Protein AF-A0A4Q7YY03-F1 (afdb_monomer)

Secondary structure (DSSP, 8-state):
-----------PPPHHHHHHHHHS-TT---HHHHHHHHHHHH-HHHHHHHHHHHHHHHHHHHHHHHHHHHHHHH----PPPP-S--TTHHHHHHHHHHHHHHHHHHHHHHHHHHHHTTS-------------------HHHHHHHHHHHHHH--PPPPPPPPPGGGGTTSSS-------

Solvent-accessible surface area (backbone atoms only — not comparable to full-atom values): 11943 Å² total; per-residue (Å²): 137,88,77,79,82,78,79,63,90,74,82,69,79,50,73,67,58,52,49,52,62,70,69,54,54,95,83,65,83,47,78,66,57,52,52,53,52,50,47,41,73,75,32,65,70,53,35,51,53,49,47,62,61,49,51,59,54,52,50,49,51,52,52,52,51,52,50,49,52,53,52,52,65,73,54,67,75,72,68,73,78,72,75,94,73,68,93,53,62,74,57,54,55,56,52,50,53,56,51,52,52,52,53,51,52,50,63,65,44,52,69,55,56,60,62,63,66,76,74,73,85,79,89,77,87,87,86,90,85,86,85,85,77,96,71,78,98,48,72,67,64,58,52,52,54,51,54,57,54,58,74,73,67,68,76,78,83,78,78,81,79,80,72,87,68,84,74,75,81,84,84,85,86,82,84,78,87,76,133

pLDDT: mean 70.57, std 18.39, range [36.28, 97.25]

Organism: NCBI:txid388466

Structure (mmCIF, N/CA/C/O backbone):
data_AF-A0A4Q7YY03-F1
#
_entry.id   AF-A0A4Q7YY03-F1
#
loop_
_atom_site.group_PDB
_atom_site.id
_atom_site.type_symbol
_atom_site.label_atom_id
_atom_site.label_alt_id
_atom_site.label_comp_id
_atom_site.label_asym_id
_atom_site.label_entity_id
_atom_site.label_seq_id
_atom_site.pdbx_PDB_ins_code
_atom_site.Cartn_x
_atom_site.Cartn_y
_atom_site.Cartn_z
_atom_site.occupancy
_atom_site.B_iso_or_equiv
_atom_site.auth_seq_id
_atom_site.auth_comp_id
_atom_site.auth_asym_id
_atom_site.auth_atom_id
_atom_site.pdbx_PDB_model_num
ATOM 1 N N . MET A 1 1 ? -28.802 -30.560 23.564 1.00 39.59 1 MET A N 1
ATOM 2 C CA . MET A 1 1 ? -27.416 -30.060 23.668 1.00 39.59 1 MET A CA 1
ATOM 3 C C . MET A 1 1 ? -27.459 -28.582 23.360 1.00 39.59 1 MET A C 1
ATOM 5 O O . MET A 1 1 ? -27.593 -28.198 22.208 1.00 39.59 1 MET A O 1
ATOM 9 N N . SER A 1 2 ? -27.517 -27.791 24.424 1.00 45.50 2 SER A N 1
ATOM 10 C CA . SER A 1 2 ? -27.643 -26.341 24.381 1.00 45.50 2 SER A CA 1
ATOM 11 C C . SER A 1 2 ? -26.270 -25.721 24.171 1.00 45.50 2 SER A C 1
ATOM 13 O O . SER A 1 2 ? -25.383 -25.942 24.988 1.00 45.50 2 SER A O 1
ATOM 15 N N . LEU A 1 3 ? -26.121 -24.907 23.133 1.00 45.81 3 LEU A N 1
ATOM 16 C CA . LEU A 1 3 ? -25.176 -23.798 23.141 1.00 45.81 3 LEU A CA 1
ATOM 17 C C . LEU A 1 3 ? -25.960 -22.574 22.686 1.00 45.81 3 LEU A C 1
ATOM 19 O O . LEU A 1 3 ? -26.189 -22.353 21.501 1.00 45.81 3 LEU A O 1
ATOM 23 N N . HIS A 1 4 ? -26.449 -21.831 23.676 1.00 36.28 4 HIS A N 1
ATOM 24 C CA . HIS A 1 4 ? -26.859 -20.453 23.482 1.00 36.28 4 HIS A CA 1
ATOM 25 C C . HIS A 1 4 ? -25.638 -19.693 22.961 1.00 36.28 4 HIS A C 1
ATOM 27 O O . HIS A 1 4 ? -24.667 -19.507 23.692 1.00 36.28 4 HIS A O 1
ATOM 33 N N . THR A 1 5 ? -25.681 -19.276 21.698 1.00 48.19 5 THR A N 1
ATOM 34 C CA . THR A 1 5 ? -24.784 -18.259 21.156 1.00 48.19 5 THR A CA 1
ATOM 35 C C . THR A 1 5 ? -25.083 -16.964 21.899 1.00 48.19 5 THR A C 1
ATOM 37 O O . THR A 1 5 ? -26.039 -16.250 21.607 1.00 48.19 5 THR A O 1
ATOM 40 N N . GLN A 1 6 ? -24.309 -16.723 22.949 1.00 43.53 6 GLN A N 1
ATOM 41 C CA . GLN A 1 6 ? -24.330 -15.503 23.729 1.00 43.53 6 GLN A CA 1
ATOM 42 C C . GLN A 1 6 ? -23.807 -14.376 22.828 1.00 43.53 6 GLN A C 1
ATOM 44 O O . GLN A 1 6 ? -22.604 -14.183 22.702 1.00 43.53 6 GLN A O 1
ATOM 49 N N . MET A 1 7 ? -24.717 -13.665 22.155 1.00 41.22 7 MET A N 1
ATOM 50 C CA . MET A 1 7 ? -24.443 -12.352 21.571 1.00 41.22 7 MET A CA 1
ATOM 51 C C . MET A 1 7 ? -24.116 -11.405 22.728 1.00 41.22 7 MET A C 1
ATOM 53 O O . MET A 1 7 ? -25.001 -10.780 23.313 1.00 41.22 7 MET A O 1
ATOM 57 N N . SER A 1 8 ? -22.837 -11.331 23.093 1.00 46.94 8 SER A N 1
ATOM 58 C CA . SER A 1 8 ? -22.326 -10.162 23.801 1.00 46.94 8 SER A CA 1
ATOM 59 C C . SER A 1 8 ? -22.592 -8.933 22.923 1.00 46.94 8 SER A C 1
ATOM 61 O O . SER A 1 8 ? -22.597 -9.057 21.696 1.00 46.94 8 SER A O 1
ATOM 63 N N . PRO A 1 9 ? -22.812 -7.737 23.490 1.00 51.00 9 PRO A N 1
ATOM 64 C CA . PRO A 1 9 ? -22.736 -6.501 22.722 1.00 51.00 9 PRO A CA 1
ATOM 65 C C . PRO A 1 9 ? -21.286 -6.360 22.232 1.00 51.00 9 PRO A C 1
ATOM 67 O O . PRO A 1 9 ? -20.430 -5.815 22.924 1.00 51.00 9 PRO A O 1
ATOM 70 N N . HIS A 1 10 ? -20.982 -6.985 21.094 1.00 60.12 10 HIS A N 1
ATOM 71 C CA . HIS A 1 10 ? -19.639 -7.089 20.550 1.00 60.12 10 HIS A CA 1
ATOM 72 C C . HIS A 1 10 ? -19.228 -5.703 20.074 1.00 60.12 10 HIS A C 1
ATOM 74 O O . HIS A 1 10 ? -19.676 -5.215 19.040 1.00 60.12 10 HIS A O 1
ATOM 80 N N . ILE A 1 11 ? -18.399 -5.044 20.878 1.00 87.81 11 ILE A N 1
ATOM 81 C CA . ILE A 1 11 ? -17.722 -3.820 20.473 1.00 87.81 11 ILE A CA 1
ATOM 82 C C . ILE A 1 11 ? -16.775 -4.221 19.340 1.00 87.81 11 ILE A C 1
ATOM 84 O O . ILE A 1 11 ? -15.769 -4.888 19.579 1.00 87.81 11 ILE A O 1
ATOM 88 N N . HIS A 1 12 ? -17.155 -3.878 18.112 1.00 92.56 12 HIS A N 1
ATOM 89 C CA . HIS A 1 12 ? -16.340 -4.074 16.920 1.00 92.56 12 HIS A CA 1
ATOM 90 C C . HIS A 1 12 ? -15.153 -3.110 16.909 1.00 92.56 12 HIS A C 1
ATOM 92 O O . HIS A 1 12 ? -15.155 -2.077 17.586 1.00 92.56 12 HIS A O 1
ATOM 98 N N . LEU A 1 13 ? -14.141 -3.454 16.116 1.00 93.62 13 LEU A N 1
ATOM 99 C CA . LEU A 1 13 ? -13.024 -2.558 15.851 1.00 93.62 13 LEU A CA 1
ATOM 100 C C . LEU A 1 13 ? -13.522 -1.305 15.142 1.00 93.62 13 LEU A C 1
ATOM 102 O O . LEU A 1 13 ? -14.386 -1.362 14.270 1.00 93.62 13 LEU A O 1
ATOM 106 N N . THR A 1 14 ? -12.959 -0.162 15.513 1.00 94.25 14 THR A N 1
ATOM 107 C CA . THR A 1 14 ? -13.219 1.069 14.774 1.00 94.25 14 THR A CA 1
ATOM 108 C C . THR A 1 14 ? -12.464 1.046 13.450 1.00 94.25 14 THR A C 1
ATOM 110 O O . THR A 1 14 ? -11.418 0.408 13.316 1.00 94.25 14 THR A O 1
ATOM 113 N N . HIS A 1 15 ? -12.947 1.819 12.479 1.00 92.75 15 HIS A N 1
ATOM 114 C CA . HIS A 1 15 ? -12.262 1.977 11.198 1.00 92.75 15 HIS A CA 1
ATOM 115 C C . HIS A 1 15 ? -10.798 2.422 11.365 1.00 92.75 15 HIS A C 1
ATOM 117 O O . HIS A 1 15 ? -9.907 1.902 10.700 1.00 92.75 15 HIS A O 1
ATOM 123 N N . GLN A 1 16 ? -10.529 3.323 12.316 1.00 93.50 16 GLN A N 1
ATOM 124 C CA . GLN A 1 16 ? -9.170 3.771 12.624 1.00 93.50 16 GLN A CA 1
ATOM 125 C C . GLN A 1 16 ? -8.276 2.614 13.082 1.00 93.50 16 GLN A C 1
ATOM 127 O O . GLN A 1 16 ? -7.160 2.479 12.601 1.00 93.50 16 GLN A O 1
ATOM 132 N N . GLN A 1 17 ? -8.780 1.744 13.958 1.00 94.50 17 GLN A N 1
ATOM 133 C CA . GLN A 1 17 ? -8.029 0.588 14.450 1.00 94.50 17 GLN A CA 1
ATOM 134 C C . GLN A 1 17 ? -7.730 -0.431 13.341 1.00 94.50 17 GLN A C 1
ATOM 136 O O . GLN A 1 17 ? -6.663 -1.046 13.339 1.00 94.50 17 GLN A O 1
ATOM 141 N N . LEU A 1 18 ? -8.651 -0.601 12.386 1.00 94.50 18 LEU A N 1
ATOM 142 C CA . LEU A 1 18 ? -8.421 -1.420 11.193 1.00 94.50 18 LEU A CA 1
ATOM 143 C C . LEU A 1 18 ? -7.341 -0.803 10.289 1.00 94.50 18 LEU A C 1
ATOM 145 O O . LEU A 1 18 ? -6.492 -1.527 9.771 1.00 94.50 18 LEU A O 1
ATOM 149 N N . CYS A 1 19 ? -7.332 0.522 10.134 1.00 93.75 19 CYS A N 1
ATOM 150 C CA . CYS A 1 19 ? -6.287 1.242 9.404 1.00 93.75 19 CYS A CA 1
ATOM 151 C C . CYS A 1 19 ? -4.920 1.146 10.094 1.00 93.75 19 CYS A C 1
ATOM 153 O O . CYS A 1 19 ? -3.925 0.875 9.424 1.00 93.75 19 CYS A O 1
ATOM 155 N N . ASP A 1 20 ? -4.868 1.280 11.420 1.00 93.75 20 ASP A N 1
ATOM 156 C CA . ASP A 1 20 ? -3.634 1.118 12.195 1.00 93.75 20 ASP A CA 1
ATOM 157 C C . ASP A 1 20 ? -3.043 -0.292 11.983 1.00 93.75 20 ASP A C 1
ATOM 159 O O . ASP A 1 20 ? -1.843 -0.445 11.766 1.00 93.75 20 ASP A O 1
ATOM 163 N N . LEU A 1 21 ? -3.895 -1.325 11.937 1.00 94.50 21 LEU A N 1
ATOM 164 C CA . LEU A 1 21 ? -3.502 -2.701 11.605 1.00 94.50 21 LEU A CA 1
ATOM 165 C C . LEU A 1 21 ? -3.016 -2.889 10.158 1.00 94.50 21 LEU A C 1
ATOM 167 O O . LEU A 1 21 ? -2.206 -3.782 9.909 1.00 94.50 21 LEU A O 1
ATOM 171 N N . LEU A 1 22 ? -3.520 -2.105 9.200 1.00 94.31 22 LEU A N 1
ATOM 172 C CA . LEU A 1 22 ? -3.087 -2.160 7.796 1.00 94.31 22 LEU A CA 1
ATOM 173 C C . LEU A 1 22 ? -1.707 -1.533 7.589 1.00 94.31 22 LEU A C 1
ATOM 175 O O . LEU A 1 22 ? -0.955 -2.001 6.734 1.00 94.31 22 LEU A O 1
ATOM 179 N N . ILE A 1 23 ? -1.405 -0.467 8.330 1.00 93.81 23 ILE A N 1
ATOM 180 C CA . ILE A 1 23 ? -0.162 0.302 8.201 1.00 93.81 23 ILE A CA 1
ATOM 181 C C . ILE A 1 23 ? 0.966 -0.339 9.014 1.00 93.81 23 ILE A C 1
ATOM 183 O O . ILE A 1 23 ? 2.125 -0.267 8.604 1.00 93.81 23 ILE A O 1
ATOM 187 N N . ALA A 1 24 ? 0.631 -0.974 10.141 1.00 92.69 24 ALA A N 1
ATOM 188 C CA . ALA A 1 24 ? 1.613 -1.583 11.020 1.00 92.69 24 ALA A CA 1
ATOM 189 C C . ALA A 1 24 ? 2.503 -2.592 10.286 1.00 92.69 24 ALA A C 1
ATOM 191 O O . ALA A 1 24 ? 2.047 -3.480 9.554 1.00 92.69 24 ALA A O 1
ATOM 192 N N . THR A 1 25 ? 3.804 -2.472 10.525 1.00 85.75 25 THR A N 1
ATOM 193 C CA . THR A 1 25 ? 4.790 -3.394 9.969 1.00 85.75 25 THR A CA 1
ATOM 194 C C . THR A 1 25 ? 4.747 -4.736 10.713 1.00 85.75 25 THR A C 1
ATOM 196 O O . THR A 1 25 ? 4.346 -4.802 11.877 1.00 85.75 25 THR A O 1
ATOM 199 N N . PRO A 1 26 ? 5.153 -5.850 10.077 1.00 80.38 26 PRO A N 1
ATOM 200 C CA . PRO A 1 26 ? 5.188 -7.153 10.746 1.00 80.38 26 PRO A CA 1
ATOM 201 C C . PRO A 1 26 ? 6.158 -7.198 11.940 1.00 80.38 26 PRO A C 1
ATOM 203 O O . PRO A 1 26 ? 5.998 -8.052 12.806 1.00 80.38 26 PRO A O 1
ATOM 206 N N . GLU A 1 27 ? 7.136 -6.289 11.999 1.00 84.50 27 GLU A N 1
ATOM 207 C CA . GLU A 1 27 ? 8.097 -6.173 13.104 1.00 84.50 27 GLU A CA 1
ATOM 208 C C . GLU A 1 27 ? 7.550 -5.362 14.290 1.00 84.50 27 GLU A C 1
ATOM 210 O O . GLU A 1 27 ? 8.085 -5.434 15.397 1.00 84.50 27 GLU A O 1
ATOM 215 N N . GLU A 1 28 ? 6.454 -4.622 14.102 1.00 86.38 28 GLU A N 1
ATOM 216 C CA . GLU A 1 2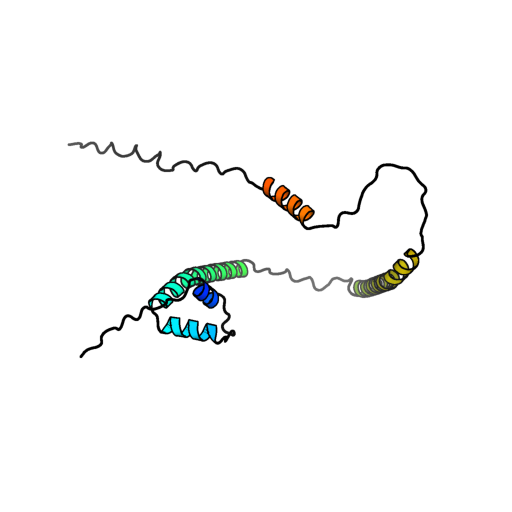8 ? 5.793 -3.911 15.188 1.00 86.38 28 GLU A CA 1
ATOM 217 C C . GLU A 1 28 ? 4.972 -4.877 16.051 1.00 86.38 28 GLU A C 1
ATOM 219 O O . GLU A 1 28 ? 3.872 -5.335 15.713 1.00 86.38 28 GLU A O 1
ATOM 224 N N . THR A 1 29 ? 5.514 -5.159 17.231 1.00 82.62 29 THR A N 1
ATOM 225 C CA . THR A 1 29 ? 4.832 -5.852 18.327 1.00 82.62 29 THR A CA 1
ATOM 226 C C . THR A 1 29 ? 4.539 -4.873 19.453 1.00 82.62 29 THR A C 1
ATOM 228 O O . THR A 1 29 ? 5.249 -4.817 20.456 1.00 82.62 29 THR A O 1
ATOM 231 N N . SER A 1 30 ? 3.476 -4.082 19.291 1.00 91.00 30 SER A N 1
ATOM 232 C CA . SER A 1 30 ? 2.888 -3.331 20.400 1.00 91.00 30 SER A CA 1
ATOM 233 C C . SER A 1 30 ? 1.779 -4.165 21.064 1.00 91.00 30 SER A C 1
ATOM 235 O O . SER A 1 30 ? 1.046 -4.884 20.377 1.00 91.00 30 SER A O 1
ATOM 237 N N . PRO A 1 31 ? 1.602 -4.086 22.396 1.00 90.19 31 PRO A N 1
ATOM 238 C CA . PRO A 1 31 ? 0.570 -4.855 23.098 1.00 90.19 31 PRO A CA 1
ATOM 239 C C . PRO A 1 31 ? -0.850 -4.479 22.652 1.00 90.19 31 PRO A C 1
ATOM 241 O O . PRO A 1 31 ? -1.768 -5.289 22.752 1.00 90.19 31 PRO A O 1
ATOM 244 N N . GLN A 1 32 ? -1.045 -3.256 22.154 1.00 90.38 32 GLN A N 1
ATOM 245 C CA . GLN A 1 32 ? -2.314 -2.813 21.584 1.00 90.38 32 GLN A CA 1
ATOM 246 C C . GLN A 1 32 ? -2.585 -3.503 20.246 1.00 90.38 32 GLN A C 1
ATOM 248 O O . GLN A 1 32 ? -3.684 -4.007 20.038 1.00 90.38 32 GLN A O 1
ATOM 253 N N . LEU A 1 33 ? -1.580 -3.579 19.372 1.00 92.25 33 LEU A N 1
ATOM 254 C CA . LEU A 1 33 ? -1.700 -4.234 18.075 1.00 92.25 33 LEU A CA 1
ATOM 255 C C . LEU A 1 33 ? -1.966 -5.734 18.213 1.00 92.25 33 LEU A C 1
ATOM 257 O O . LEU A 1 33 ? -2.770 -6.281 17.466 1.00 92.25 33 LEU A O 1
ATOM 261 N N . GLU A 1 34 ? -1.378 -6.387 19.215 1.00 92.56 34 GLU A N 1
ATOM 262 C CA . GLU A 1 34 ? -1.636 -7.806 19.460 1.00 92.56 34 GLU A CA 1
ATOM 263 C C . GLU A 1 34 ? -3.074 -8.069 19.926 1.00 92.56 34 GLU A C 1
ATOM 265 O O . GLU A 1 34 ? -3.713 -8.999 19.446 1.00 92.56 34 GLU A O 1
ATOM 270 N N . ARG A 1 35 ? -3.644 -7.196 20.770 1.00 92.62 35 ARG A N 1
ATOM 271 C CA . ARG A 1 35 ? -5.071 -7.275 21.139 1.00 92.62 35 ARG A CA 1
ATOM 272 C C . ARG A 1 35 ? -5.991 -7.070 19.938 1.00 92.62 35 ARG A C 1
ATOM 274 O O . ARG A 1 35 ? -7.015 -7.736 19.831 1.00 92.62 35 ARG A O 1
ATOM 281 N N . LEU A 1 36 ? -5.633 -6.147 19.047 1.00 93.62 36 LEU A N 1
ATOM 282 C CA . LEU A 1 36 ? -6.373 -5.882 17.814 1.00 93.62 36 LEU A CA 1
ATOM 283 C C . LEU A 1 36 ? -6.331 -7.102 16.873 1.00 93.62 36 LEU A C 1
ATOM 285 O O . LEU A 1 36 ? -7.361 -7.496 16.329 1.00 93.62 36 LEU A O 1
ATOM 289 N N . ARG A 1 37 ? -5.162 -7.742 16.730 1.00 93.56 37 ARG A N 1
ATOM 290 C CA . ARG A 1 37 ? -4.990 -8.992 15.967 1.00 93.56 37 ARG A CA 1
ATOM 291 C C . ARG A 1 37 ? -5.780 -10.147 16.571 1.00 93.56 37 ARG A C 1
ATOM 293 O O . ARG A 1 37 ? -6.392 -10.900 15.822 1.00 93.56 37 ARG A O 1
ATOM 300 N N . GLU A 1 38 ? -5.788 -10.273 17.894 1.00 93.94 38 GLU A N 1
ATOM 301 C CA . GLU A 1 38 ? -6.565 -11.305 18.580 1.00 93.94 38 GLU A CA 1
ATOM 302 C C . GLU A 1 38 ? -8.068 -11.096 18.366 1.00 93.94 38 GLU A C 1
ATOM 304 O O . GLU A 1 38 ? -8.768 -12.015 17.953 1.00 93.94 38 GLU A O 1
ATOM 309 N N . HIS A 1 39 ? -8.553 -9.856 18.479 1.00 94.50 39 HIS A N 1
ATOM 310 C CA . HIS A 1 39 ? -9.944 -9.541 18.154 1.00 94.50 39 HIS A CA 1
ATOM 311 C C . HIS A 1 39 ? -10.304 -9.894 16.703 1.00 94.50 39 HIS A C 1
ATOM 313 O O . HIS A 1 39 ? -11.397 -10.396 16.456 1.00 94.50 39 HIS A O 1
ATOM 319 N N . LEU A 1 40 ? -9.411 -9.658 15.734 1.00 94.38 40 LEU A N 1
ATOM 320 C CA . LEU A 1 40 ? -9.644 -10.069 14.344 1.00 94.38 40 LEU A CA 1
ATOM 321 C C . LEU A 1 40 ? -9.746 -11.591 14.176 1.00 94.38 40 LEU A C 1
ATOM 323 O O . LEU A 1 40 ? -10.431 -12.044 13.264 1.00 94.38 40 LEU A O 1
ATOM 327 N N . ARG A 1 41 ? -9.079 -12.384 15.022 1.00 94.19 41 ARG A N 1
ATOM 328 C CA . ARG A 1 41 ? -9.216 -13.851 15.017 1.00 94.19 41 ARG A CA 1
ATOM 329 C C . ARG A 1 41 ? -10.544 -14.294 15.626 1.00 94.19 41 ARG A C 1
ATOM 331 O O . ARG A 1 41 ? -11.145 -15.240 15.125 1.00 94.19 41 ARG A O 1
ATOM 338 N N . ASP A 1 42 ? -11.004 -13.587 16.654 1.00 94.25 42 ASP A N 1
ATOM 339 C CA . ASP A 1 42 ? -12.209 -13.938 17.409 1.00 94.25 42 ASP A CA 1
ATOM 340 C C . ASP A 1 42 ? -13.508 -13.384 16.796 1.00 94.25 42 ASP A C 1
ATOM 342 O O . ASP A 1 42 ? -14.587 -13.938 17.014 1.00 94.25 42 ASP A O 1
ATOM 346 N N . CYS A 1 43 ? -13.436 -12.287 16.033 1.00 95.19 43 CYS A N 1
ATOM 347 C CA . CYS A 1 43 ? -14.598 -11.600 15.471 1.00 95.19 43 CYS A CA 1
ATOM 348 C C . CYS A 1 43 ? -14.639 -11.694 13.933 1.00 95.19 43 CYS A C 1
ATOM 350 O O . CYS A 1 43 ? -13.956 -10.919 13.253 1.00 95.19 43 CYS A O 1
ATOM 352 N N . PRO A 1 44 ? -15.496 -12.560 13.352 1.00 94.00 44 PRO A N 1
ATOM 353 C CA . PRO A 1 44 ? -15.556 -12.750 11.901 1.00 94.00 44 PRO A CA 1
ATOM 354 C C . PRO A 1 44 ? -16.027 -11.497 11.152 1.00 94.00 44 PRO A C 1
ATOM 356 O O . PRO A 1 44 ? -15.515 -11.208 10.080 1.00 94.00 44 PRO A O 1
ATOM 359 N N . ALA A 1 45 ? -16.928 -10.698 11.734 1.00 93.88 45 ALA A N 1
ATOM 360 C CA . ALA A 1 45 ? -17.396 -9.460 11.106 1.00 93.88 45 ALA A CA 1
ATOM 361 C C . ALA A 1 45 ? -16.252 -8.452 10.883 1.00 93.88 45 ALA A C 1
ATOM 363 O O . ALA A 1 45 ? -16.127 -7.879 9.803 1.00 93.88 45 ALA A O 1
ATOM 364 N N . CYS A 1 46 ? -15.378 -8.279 11.881 1.00 95.56 46 CYS A N 1
ATOM 365 C CA . CYS A 1 46 ? -14.203 -7.417 11.759 1.00 95.56 46 CYS A CA 1
ATOM 366 C C . CYS A 1 46 ? -13.168 -8.004 10.786 1.00 95.56 46 CYS A C 1
ATOM 368 O O . CYS A 1 46 ? -12.508 -7.254 10.068 1.00 95.56 46 CYS A O 1
ATOM 370 N N . ALA A 1 47 ? -13.025 -9.334 10.742 1.00 95.44 47 ALA A N 1
ATOM 371 C CA . ALA A 1 47 ? -12.148 -10.010 9.788 1.00 95.44 47 ALA A CA 1
ATOM 372 C C . ALA A 1 47 ? -12.607 -9.803 8.336 1.00 95.44 47 ALA A C 1
ATOM 374 O O . ALA A 1 47 ? -11.780 -9.514 7.468 1.00 95.44 47 ALA A O 1
ATOM 375 N N . ASP A 1 48 ? -13.914 -9.893 8.086 1.00 96.00 48 ASP A N 1
ATOM 376 C CA . ASP A 1 48 ? -14.513 -9.661 6.772 1.00 96.00 48 ASP A CA 1
ATOM 377 C C . ASP A 1 48 ? -14.328 -8.205 6.326 1.00 96.00 48 ASP A C 1
ATOM 379 O O . ASP A 1 48 ? -13.897 -7.948 5.198 1.00 96.00 48 ASP A O 1
ATOM 383 N N . GLU A 1 49 ? -14.570 -7.240 7.221 1.00 95.38 49 GLU A N 1
ATOM 384 C CA . GLU A 1 49 ? -14.328 -5.823 6.937 1.00 95.38 49 GLU A CA 1
ATOM 385 C C . GLU A 1 49 ? -12.845 -5.568 6.631 1.00 95.38 49 GLU A C 1
ATOM 387 O O . GLU A 1 49 ? -12.513 -4.974 5.602 1.00 95.38 49 GLU A O 1
ATOM 392 N N . PHE A 1 50 ? -11.933 -6.095 7.450 1.00 96.25 50 PHE A N 1
ATOM 393 C CA . PHE A 1 50 ? -10.494 -5.975 7.220 1.00 96.25 50 PHE A CA 1
ATOM 394 C C . PHE A 1 50 ? -10.063 -6.586 5.876 1.00 96.25 50 PHE A C 1
ATOM 396 O O . PHE A 1 50 ? -9.277 -5.990 5.130 1.00 96.25 50 PHE A O 1
ATOM 403 N N . ALA A 1 51 ? -10.601 -7.757 5.522 1.00 95.69 51 ALA A N 1
ATOM 404 C CA . ALA A 1 51 ? -10.342 -8.409 4.243 1.00 95.69 51 ALA A CA 1
ATOM 405 C C . ALA A 1 51 ? -10.855 -7.575 3.058 1.00 95.69 51 ALA A C 1
ATOM 407 O O . ALA A 1 51 ? -10.161 -7.469 2.039 1.00 95.69 51 ALA A O 1
ATOM 408 N N . SER A 1 52 ? -12.021 -6.937 3.206 1.00 95.81 52 SER A N 1
ATOM 409 C CA . SER A 1 52 ? -12.607 -6.068 2.181 1.00 95.81 52 SER A CA 1
ATOM 410 C C . SER A 1 52 ? -11.715 -4.867 1.844 1.00 95.81 52 SER A C 1
ATOM 412 O O . SER A 1 52 ? -11.603 -4.499 0.676 1.00 95.81 52 SER A O 1
ATOM 414 N N . ILE A 1 53 ? -11.002 -4.317 2.835 1.00 95.38 53 ILE A N 1
ATOM 415 C CA . ILE A 1 53 ? -10.068 -3.195 2.649 1.00 95.38 53 ILE A CA 1
ATOM 416 C C . ILE A 1 53 ? -8.724 -3.689 2.087 1.00 95.38 53 ILE A C 1
ATOM 418 O O . ILE A 1 53 ? -8.127 -3.062 1.208 1.00 95.38 53 ILE A O 1
ATOM 422 N N . ARG A 1 54 ? -8.240 -4.849 2.548 1.00 95.50 54 ARG A N 1
ATOM 423 C CA . ARG A 1 54 ? -6.952 -5.418 2.119 1.00 95.50 54 ARG A CA 1
ATOM 424 C C . ARG A 1 54 ? -6.970 -5.903 0.666 1.00 95.50 54 ARG A C 1
ATOM 426 O O . ARG A 1 54 ? -5.944 -5.854 -0.016 1.00 95.50 54 ARG A O 1
ATOM 433 N N . GLN A 1 55 ? -8.112 -6.378 0.174 1.00 96.75 55 GLN A N 1
ATOM 434 C CA . GLN A 1 55 ? -8.216 -6.978 -1.157 1.00 96.75 55 GLN A CA 1
ATOM 435 C C . GLN A 1 55 ? -7.927 -5.988 -2.311 1.00 96.75 55 GLN A C 1
ATOM 437 O O . GLN A 1 55 ? -7.125 -6.336 -3.185 1.00 96.75 55 GLN A O 1
ATOM 442 N N . PRO A 1 56 ? -8.499 -4.767 -2.354 1.00 96.44 56 PRO A N 1
ATOM 443 C CA . PRO A 1 56 ? -8.136 -3.751 -3.344 1.00 96.44 56 PRO A CA 1
ATOM 444 C C . PRO A 1 56 ? -6.649 -3.382 -3.319 1.00 96.44 56 PRO A C 1
ATOM 446 O O . PRO A 1 56 ? -6.032 -3.291 -4.380 1.00 96.44 56 PRO A O 1
ATOM 449 N N . LEU A 1 57 ? -6.057 -3.239 -2.127 1.00 95.94 57 LEU A N 1
ATOM 450 C CA . LEU A 1 57 ? -4.633 -2.921 -1.963 1.00 95.94 57 LEU A CA 1
ATOM 451 C C . LEU A 1 57 ? -3.738 -4.025 -2.535 1.00 95.94 57 LEU A C 1
ATOM 453 O O . LEU A 1 57 ? -2.797 -3.739 -3.275 1.00 95.94 57 LEU A O 1
ATOM 457 N N . ALA A 1 58 ? -4.065 -5.290 -2.263 1.00 95.69 58 ALA A N 1
ATOM 458 C CA . ALA A 1 58 ? -3.344 -6.431 -2.821 1.00 95.69 58 ALA A CA 1
ATOM 459 C C . ALA A 1 58 ? -3.420 -6.464 -4.357 1.00 95.69 58 ALA A C 1
ATOM 461 O O . ALA A 1 58 ? -2.407 -6.681 -5.024 1.00 95.69 58 ALA A O 1
ATOM 462 N N . ARG A 1 59 ? -4.602 -6.194 -4.933 1.00 97.25 59 ARG A N 1
ATOM 463 C CA . ARG A 1 59 ? -4.778 -6.109 -6.392 1.00 97.25 59 ARG A CA 1
ATOM 464 C C . ARG A 1 59 ? -3.962 -4.968 -6.988 1.00 97.25 59 ARG A C 1
ATOM 466 O O . ARG A 1 59 ? -3.247 -5.194 -7.962 1.00 97.25 59 ARG A O 1
ATOM 473 N N . PHE A 1 60 ? -4.015 -3.781 -6.389 1.00 97.25 60 PHE A N 1
ATOM 474 C CA . PHE A 1 60 ? -3.223 -2.638 -6.833 1.00 97.25 60 PHE A CA 1
ATOM 475 C C . PHE A 1 60 ? -1.724 -2.952 -6.806 1.00 97.25 60 PHE A C 1
ATOM 477 O O . PHE A 1 60 ? -1.059 -2.804 -7.826 1.00 97.25 60 PHE A O 1
ATOM 484 N N . HIS A 1 61 ? -1.214 -3.479 -5.690 1.00 96.25 61 HIS A N 1
ATOM 485 C CA . HIS A 1 61 ? 0.185 -3.886 -5.563 1.00 96.25 61 HIS A CA 1
ATOM 486 C C . HIS A 1 61 ? 0.585 -4.941 -6.609 1.00 96.25 61 HIS A C 1
ATOM 488 O O . HIS A 1 61 ? 1.651 -4.857 -7.217 1.00 96.25 61 HIS A O 1
ATOM 494 N N . SER A 1 62 ? -0.275 -5.927 -6.878 1.00 97.06 62 SER A N 1
ATOM 495 C CA . SER A 1 62 ? -0.009 -6.930 -7.920 1.00 97.06 62 SER A CA 1
ATOM 496 C C . SER A 1 62 ? 0.051 -6.319 -9.327 1.00 97.06 62 SER A C 1
ATOM 498 O O . SER A 1 62 ? 0.926 -6.662 -10.118 1.00 97.06 62 SER A O 1
ATOM 500 N N . ALA A 1 63 ? -0.831 -5.364 -9.632 1.00 97.00 63 ALA A N 1
ATOM 501 C CA . ALA A 1 63 ? -0.870 -4.705 -10.931 1.00 97.00 63 ALA A CA 1
ATOM 502 C C . ALA A 1 63 ? 0.342 -3.787 -11.133 1.00 97.00 63 ALA A C 1
ATOM 504 O O . ALA A 1 63 ? 0.947 -3.792 -12.204 1.00 97.00 63 ALA A O 1
ATOM 505 N N . THR A 1 64 ? 0.736 -3.034 -10.102 1.00 96.94 64 THR A N 1
ATOM 506 C CA . THR A 1 64 ? 1.907 -2.151 -10.160 1.00 96.94 64 THR A CA 1
ATOM 507 C C . THR A 1 64 ? 3.207 -2.934 -10.254 1.00 96.94 64 THR A C 1
ATOM 509 O O . THR A 1 64 ? 4.058 -2.580 -11.064 1.00 96.94 64 THR A O 1
ATOM 512 N N . THR A 1 65 ? 3.358 -4.026 -9.502 1.00 95.62 65 THR A N 1
ATOM 513 C CA . THR A 1 65 ? 4.542 -4.897 -9.595 1.00 95.62 65 THR A CA 1
ATOM 514 C C . THR A 1 65 ? 4.633 -5.603 -10.947 1.00 95.62 65 THR A C 1
ATOM 516 O O . THR A 1 65 ? 5.711 -5.626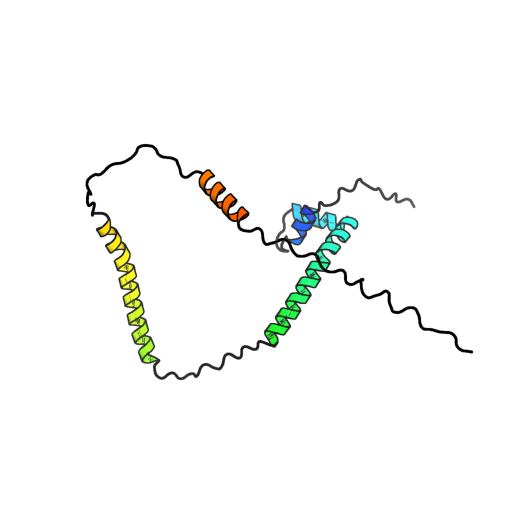 -11.540 1.00 95.62 65 THR A O 1
ATOM 519 N N . ALA A 1 66 ? 3.519 -6.098 -11.496 1.00 93.94 66 ALA A N 1
ATOM 520 C CA . ALA A 1 66 ? 3.486 -6.675 -12.841 1.00 93.94 66 ALA A CA 1
ATOM 521 C C . ALA A 1 66 ? 3.834 -5.635 -13.920 1.00 93.94 66 ALA A C 1
ATOM 523 O O . ALA A 1 66 ? 4.653 -5.898 -14.803 1.00 93.94 66 ALA A O 1
ATOM 524 N N . TRP A 1 67 ? 3.265 -4.430 -13.823 1.00 94.31 67 TRP A N 1
ATOM 525 C CA . TRP A 1 67 ? 3.578 -3.324 -14.727 1.00 94.31 67 TRP A CA 1
ATOM 526 C C . TRP A 1 67 ? 5.048 -2.901 -14.619 1.00 94.31 67 TRP A C 1
ATOM 528 O O . TRP A 1 67 ? 5.714 -2.733 -15.640 1.00 94.31 67 TRP A O 1
ATOM 538 N N . ALA A 1 68 ? 5.585 -2.773 -13.405 1.00 92.12 68 ALA A N 1
ATOM 539 C CA . ALA A 1 68 ? 6.986 -2.434 -13.177 1.00 92.12 68 ALA A CA 1
ATOM 540 C C . ALA A 1 68 ? 7.922 -3.517 -13.729 1.00 92.12 68 ALA A C 1
ATOM 542 O O . ALA A 1 68 ? 8.889 -3.185 -14.407 1.00 92.12 68 ALA A O 1
ATOM 543 N N . GLY A 1 69 ? 7.602 -4.799 -13.525 1.00 90.50 69 GLY A N 1
ATOM 544 C CA . GLY A 1 69 ? 8.350 -5.922 -14.092 1.00 90.50 69 GLY A CA 1
ATOM 545 C C . GLY A 1 69 ? 8.356 -5.911 -15.622 1.00 90.50 69 GLY A C 1
ATOM 546 O O . GLY A 1 69 ? 9.414 -6.037 -16.235 1.00 90.50 69 GLY A O 1
ATOM 547 N N . HIS A 1 70 ? 7.201 -5.668 -16.247 1.00 86.25 70 HIS A N 1
ATOM 548 C CA . HIS A 1 70 ? 7.092 -5.562 -17.703 1.00 86.25 70 HIS A CA 1
ATOM 549 C C . HIS A 1 70 ? 7.896 -4.376 -18.263 1.00 86.25 70 HIS A C 1
ATOM 551 O O . HIS A 1 70 ? 8.581 -4.512 -19.275 1.00 86.25 70 HIS A O 1
ATOM 557 N N . ASN A 1 71 ? 7.858 -3.217 -17.598 1.00 83.00 71 ASN A N 1
ATOM 558 C CA . ASN A 1 71 ? 8.633 -2.045 -18.012 1.00 83.00 71 ASN A CA 1
ATOM 559 C C . ASN A 1 71 ? 10.132 -2.185 -17.738 1.00 83.00 71 ASN A C 1
ATOM 561 O O . ASN A 1 71 ? 10.929 -1.670 -18.512 1.00 83.00 71 ASN A O 1
ATOM 565 N N . ALA A 1 72 ? 10.535 -2.867 -16.668 1.00 81.25 72 ALA A N 1
ATOM 566 C CA . ALA A 1 72 ? 11.940 -3.148 -16.394 1.00 81.25 72 ALA A CA 1
ATOM 567 C C . ALA A 1 72 ? 12.521 -4.127 -17.427 1.00 81.25 72 ALA A C 1
ATOM 569 O O . ALA A 1 72 ? 13.636 -3.926 -17.900 1.00 81.25 72 ALA A O 1
ATOM 570 N N . ALA A 1 73 ? 11.747 -5.140 -17.830 1.00 75.31 73 ALA A N 1
ATOM 571 C CA . ALA A 1 73 ? 12.149 -6.088 -18.866 1.00 75.31 73 ALA A CA 1
ATOM 572 C C . ALA A 1 73 ? 12.218 -5.446 -20.265 1.00 75.31 73 ALA A C 1
ATOM 574 O O . ALA A 1 73 ? 13.125 -5.753 -21.033 1.00 75.31 73 ALA A O 1
ATOM 575 N N . SER A 1 74 ? 11.292 -4.538 -20.598 1.00 71.00 74 SER A N 1
ATOM 576 C CA . SER A 1 74 ? 11.295 -3.831 -21.888 1.00 71.00 74 SER A CA 1
ATOM 577 C C . SER A 1 74 ? 12.286 -2.664 -21.939 1.00 71.00 74 SER A C 1
ATOM 579 O O . SER A 1 74 ? 12.805 -2.337 -23.005 1.00 71.00 74 SER A O 1
ATOM 581 N N . ARG A 1 75 ? 12.612 -2.063 -20.789 1.00 63.34 75 ARG A N 1
ATOM 582 C CA . ARG A 1 75 ? 13.725 -1.121 -20.619 1.00 63.34 75 ARG A CA 1
ATOM 583 C C . ARG A 1 75 ? 14.986 -1.863 -20.204 1.00 63.34 75 ARG A C 1
ATOM 585 O O . ARG A 1 75 ? 15.623 -1.498 -19.215 1.00 63.34 75 ARG A O 1
ATOM 592 N N . SER A 1 76 ? 15.406 -2.850 -20.995 1.00 59.00 76 SER A N 1
ATOM 593 C CA . SER A 1 76 ? 16.815 -3.223 -21.008 1.00 59.00 76 SER A CA 1
ATOM 594 C C . SER A 1 76 ? 17.600 -1.990 -21.465 1.00 59.00 76 SER A C 1
ATOM 596 O O . SER A 1 76 ? 17.849 -1.784 -22.652 1.00 59.00 76 SER A O 1
ATOM 598 N N . TRP A 1 77 ? 17.954 -1.116 -20.525 1.00 59.50 77 TRP A N 1
ATOM 599 C CA . TRP A 1 77 ? 19.038 -0.169 -20.689 1.00 59.50 77 TRP A CA 1
ATOM 600 C C . TRP A 1 77 ? 20.304 -1.009 -20.780 1.00 59.50 77 TRP A C 1
ATOM 602 O O . TRP A 1 77 ? 21.066 -1.146 -19.826 1.00 59.50 77 TRP A O 1
ATOM 612 N N . THR A 1 78 ? 20.524 -1.605 -21.950 1.00 61.41 78 THR A N 1
ATOM 613 C CA . THR A 1 78 ? 21.863 -1.892 -22.425 1.00 61.41 78 THR A CA 1
ATOM 614 C C . THR A 1 78 ? 22.544 -0.536 -22.495 1.00 61.41 78 THR A C 1
ATOM 616 O O . THR A 1 78 ? 22.482 0.157 -23.511 1.00 61.41 78 THR A O 1
ATOM 619 N N . LEU A 1 79 ? 23.111 -0.106 -21.366 1.00 64.62 79 LEU A N 1
ATOM 620 C CA . LEU A 1 79 ? 24.119 0.933 -21.355 1.00 64.62 79 LEU A CA 1
ATOM 621 C C . LEU A 1 79 ? 25.121 0.497 -22.426 1.00 64.62 79 LEU A C 1
ATOM 623 O O . LEU A 1 79 ? 25.638 -0.622 -22.323 1.00 64.62 79 LEU A O 1
ATOM 627 N N . PRO A 1 80 ? 25.331 1.290 -23.491 1.00 67.88 80 PRO A N 1
ATOM 628 C CA . PRO A 1 80 ? 26.344 0.943 -24.468 1.00 67.88 80 PRO A CA 1
ATOM 629 C C . PRO A 1 80 ? 27.645 0.726 -23.688 1.00 67.88 80 PRO A C 1
ATOM 631 O O . PRO A 1 80 ? 27.939 1.533 -22.797 1.00 67.88 80 PRO A O 1
ATOM 634 N N . PRO A 1 81 ? 28.390 -0.367 -23.938 1.00 66.62 81 PRO A N 1
ATOM 635 C CA . PRO A 1 81 ? 29.657 -0.575 -23.259 1.00 66.62 81 PRO A CA 1
ATOM 636 C C . PRO A 1 81 ? 30.491 0.686 -23.473 1.00 66.62 81 PRO A C 1
ATOM 638 O O . PRO A 1 81 ? 30.748 1.072 -24.616 1.00 66.62 81 PRO A O 1
ATOM 641 N N . LEU A 1 82 ? 30.845 1.378 -22.381 1.00 65.81 82 LEU A N 1
ATOM 642 C CA . LEU A 1 82 ? 31.714 2.544 -22.476 1.00 65.81 82 LEU A CA 1
ATOM 643 C C . LEU A 1 82 ? 32.980 2.081 -23.207 1.00 65.81 82 LEU A C 1
ATOM 645 O O . LEU A 1 82 ? 33.588 1.102 -22.762 1.00 65.81 82 LEU A O 1
ATOM 649 N N . PRO A 1 83 ? 33.393 2.733 -24.308 1.00 65.19 83 PRO A N 1
ATOM 650 C CA . PRO A 1 83 ? 34.631 2.364 -24.968 1.00 65.19 83 PRO A CA 1
ATOM 651 C C . PRO A 1 83 ? 35.763 2.521 -23.950 1.00 65.19 83 PRO A C 1
ATOM 653 O O . PRO A 1 83 ? 36.049 3.622 -23.475 1.00 65.19 83 PRO A O 1
ATOM 656 N N . ALA A 1 84 ? 36.387 1.402 -23.582 1.00 62.50 84 ALA A N 1
ATOM 657 C CA . ALA A 1 84 ? 37.384 1.293 -22.518 1.00 62.50 84 ALA A CA 1
ATOM 658 C C . ALA A 1 84 ? 38.733 1.959 -22.861 1.00 62.50 84 ALA A C 1
ATOM 660 O O . ALA A 1 84 ? 39.783 1.562 -22.362 1.00 62.50 84 ALA A O 1
ATOM 661 N N . SER A 1 85 ? 38.764 2.958 -23.740 1.00 59.53 85 SER A N 1
ATOM 662 C CA . SER A 1 85 ? 40.009 3.556 -24.219 1.00 59.53 85 SER A CA 1
ATOM 663 C C . SER A 1 85 ? 39.800 5.007 -24.632 1.00 59.53 85 SER A C 1
ATOM 665 O O . SER A 1 85 ? 39.813 5.350 -25.809 1.00 59.53 85 SER A O 1
ATOM 667 N N . PHE A 1 86 ? 39.649 5.888 -23.641 1.00 56.31 86 PHE A N 1
ATOM 668 C CA . PHE A 1 86 ? 39.968 7.300 -23.835 1.00 56.31 86 PHE A CA 1
ATOM 669 C C . PHE A 1 86 ? 41.472 7.503 -23.568 1.00 56.31 86 PHE A C 1
ATOM 671 O O . PHE A 1 86 ? 41.907 7.306 -22.429 1.00 56.31 86 PHE A O 1
ATOM 678 N N . PRO A 1 87 ? 42.279 7.941 -24.554 1.00 59.66 87 PRO A N 1
ATOM 679 C CA . PRO A 1 87 ? 43.734 8.098 -24.411 1.00 59.66 87 PRO A CA 1
ATOM 680 C C . PRO A 1 87 ? 44.167 9.231 -23.453 1.00 59.66 87 PRO A C 1
ATOM 682 O O . PRO A 1 87 ? 45.355 9.460 -23.250 1.00 59.66 87 PRO A O 1
ATOM 685 N N . PHE A 1 88 ? 43.225 9.925 -22.807 1.00 55.78 88 PHE A N 1
ATOM 686 C CA . PHE A 1 88 ? 43.478 11.067 -21.916 1.00 55.78 88 PHE A CA 1
ATOM 687 C C . PHE A 1 88 ? 43.511 10.716 -20.415 1.00 55.78 88 PHE A C 1
ATOM 689 O O . PHE A 1 88 ? 43.530 11.610 -19.563 1.00 55.78 88 PHE A O 1
ATOM 696 N N . ALA A 1 89 ? 43.538 9.427 -20.062 1.00 57.28 89 ALA A N 1
ATOM 697 C CA . ALA A 1 89 ? 43.584 8.952 -18.676 1.00 57.28 89 ALA A CA 1
ATOM 698 C C . ALA A 1 89 ? 44.684 9.591 -17.786 1.00 57.28 89 ALA A C 1
ATOM 700 O O . ALA A 1 89 ? 44.370 9.939 -16.641 1.00 57.28 89 ALA A O 1
ATOM 701 N N . PRO A 1 90 ? 45.934 9.833 -18.247 1.00 57.66 90 PRO A N 1
ATOM 702 C CA . PRO A 1 90 ? 46.937 10.477 -17.393 1.00 57.66 90 PRO A CA 1
ATOM 703 C C . PRO A 1 90 ? 46.698 11.987 -17.217 1.00 57.66 90 PRO A C 1
ATOM 705 O O . PRO A 1 90 ? 47.074 12.551 -16.188 1.00 57.66 90 PRO A O 1
ATOM 708 N N . PHE A 1 91 ? 46.033 12.644 -18.175 1.00 59.59 91 PHE A N 1
ATOM 709 C CA . PHE A 1 91 ? 45.745 14.080 -18.114 1.00 59.59 91 PHE A CA 1
ATOM 710 C C . PHE A 1 91 ? 44.589 14.388 -17.150 1.00 59.59 91 PHE A C 1
ATOM 712 O O . PHE A 1 91 ? 44.680 15.326 -16.362 1.00 59.59 91 PHE A O 1
ATOM 719 N N . ARG A 1 92 ? 43.549 13.536 -17.110 1.00 58.31 92 ARG A N 1
ATOM 720 C CA . ARG A 1 92 ? 42.435 13.670 -16.146 1.00 58.31 92 ARG A CA 1
ATOM 721 C C . ARG A 1 92 ? 42.878 13.484 -14.696 1.00 58.31 92 ARG A C 1
ATOM 723 O O . ARG A 1 92 ? 42.356 14.170 -13.825 1.00 58.31 92 ARG A O 1
ATOM 730 N N . ARG A 1 93 ? 43.860 12.609 -14.430 1.00 58.91 93 ARG A N 1
ATOM 731 C CA . ARG A 1 93 ? 44.427 12.471 -13.078 1.00 58.91 93 ARG A CA 1
ATOM 732 C C . ARG A 1 93 ? 45.111 13.764 -12.636 1.00 58.91 93 ARG A C 1
ATOM 734 O O . ARG A 1 93 ? 44.814 14.243 -11.553 1.00 58.91 93 ARG A O 1
ATOM 741 N N . ARG A 1 94 ? 45.954 14.376 -13.477 1.00 61.72 94 ARG A N 1
ATOM 742 C CA . ARG A 1 94 ? 46.627 15.648 -13.139 1.00 61.72 94 ARG A CA 1
ATOM 743 C C . ARG A 1 94 ? 45.645 16.815 -13.002 1.00 61.72 94 ARG A C 1
ATOM 745 O O . ARG A 1 94 ? 45.747 17.574 -12.047 1.00 61.72 94 ARG A O 1
ATOM 752 N N . ALA A 1 95 ? 44.663 16.913 -13.898 1.00 61.50 95 ALA A N 1
ATOM 753 C CA . ALA A 1 95 ? 43.625 17.940 -13.823 1.00 61.50 95 ALA A CA 1
ATOM 754 C C . ALA A 1 95 ? 42.737 17.790 -12.572 1.00 61.50 95 ALA A C 1
ATOM 756 O O . ALA A 1 95 ? 42.389 18.789 -11.953 1.00 61.50 95 ALA A O 1
ATOM 757 N N . GLY A 1 96 ? 42.425 16.556 -12.156 1.00 65.19 96 GLY A N 1
ATOM 758 C CA . GLY A 1 96 ? 41.652 16.289 -10.939 1.00 65.19 96 GLY A CA 1
ATOM 759 C C . GLY A 1 96 ? 42.356 16.754 -9.661 1.00 65.19 96 GLY A C 1
ATOM 760 O O . GLY A 1 96 ? 41.714 17.347 -8.799 1.00 65.19 96 GLY A O 1
ATOM 761 N N . TRP A 1 97 ? 43.677 16.563 -9.564 1.00 71.56 97 TRP A N 1
ATOM 762 C CA . TRP A 1 97 ? 44.460 17.069 -8.430 1.00 71.56 97 TR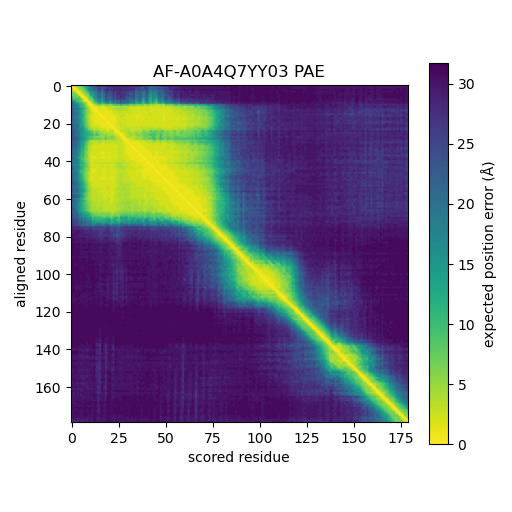P A CA 1
ATOM 763 C C . TRP A 1 97 ? 44.480 18.601 -8.376 1.00 71.56 97 TRP A C 1
ATOM 765 O O . TRP A 1 97 ? 44.326 19.159 -7.297 1.00 71.56 97 TRP A O 1
ATOM 775 N N . LEU A 1 98 ? 44.594 19.280 -9.523 1.00 73.31 98 LEU A N 1
ATOM 776 C CA . LEU A 1 98 ? 44.559 20.748 -9.584 1.00 73.31 98 LEU A CA 1
ATOM 777 C C . LEU A 1 98 ? 43.189 21.328 -9.194 1.00 73.31 98 LEU A C 1
ATOM 779 O O . LEU A 1 98 ? 43.112 22.370 -8.551 1.00 73.31 98 LEU A O 1
ATOM 783 N N . LEU A 1 99 ? 42.101 20.649 -9.560 1.00 74.31 99 LEU A N 1
ATOM 784 C CA . LEU A 1 99 ? 40.745 21.071 -9.198 1.00 74.31 99 LEU A CA 1
ATOM 785 C C . LEU A 1 99 ? 40.463 20.846 -7.706 1.00 74.31 99 LEU A C 1
ATOM 787 O O . LEU A 1 99 ? 39.855 21.695 -7.057 1.00 74.31 99 LEU A O 1
ATOM 791 N N . ALA A 1 100 ? 40.959 19.738 -7.147 1.00 74.62 100 ALA A N 1
ATOM 792 C CA . ALA A 1 100 ? 40.847 19.444 -5.722 1.00 74.62 100 ALA A CA 1
ATOM 793 C C . ALA A 1 100 ? 41.629 20.449 -4.859 1.00 74.62 100 ALA A C 1
ATOM 795 O O . ALA A 1 100 ? 41.110 20.912 -3.844 1.00 74.62 100 ALA A O 1
ATOM 796 N N . THR A 1 101 ? 42.844 20.837 -5.267 1.00 77.81 101 THR A N 1
ATOM 797 C CA . THR A 1 101 ? 43.624 21.847 -4.533 1.00 77.81 101 THR A CA 1
ATOM 798 C C . THR A 1 101 ? 42.988 23.232 -4.616 1.00 77.81 101 THR A C 1
ATOM 800 O O . THR A 1 101 ? 42.937 23.929 -3.604 1.00 77.81 101 THR A O 1
ATOM 803 N N . ALA A 1 102 ? 42.441 23.619 -5.773 1.00 78.62 102 ALA A N 1
ATOM 804 C CA . ALA A 1 102 ? 41.716 24.879 -5.920 1.00 78.62 102 ALA A CA 1
ATOM 805 C C . ALA A 1 102 ? 40.460 24.934 -5.030 1.00 78.62 102 ALA A C 1
ATOM 807 O O . ALA A 1 102 ? 40.237 25.930 -4.344 1.00 78.62 102 ALA A O 1
ATOM 808 N N . ALA A 1 103 ? 39.675 23.852 -4.983 1.00 79.19 103 ALA A N 1
ATOM 809 C CA . ALA A 1 103 ? 38.488 23.766 -4.133 1.00 79.19 103 ALA A CA 1
ATOM 810 C C . ALA A 1 103 ? 38.833 23.836 -2.635 1.00 79.19 103 ALA A C 1
ATOM 812 O O . ALA A 1 103 ? 38.144 24.519 -1.879 1.00 79.19 103 ALA A O 1
ATOM 813 N N . LEU A 1 104 ? 39.921 23.185 -2.208 1.00 82.00 104 LEU A N 1
ATOM 814 C CA . LEU A 1 104 ? 40.388 23.228 -0.820 1.00 82.00 104 LEU A CA 1
ATOM 815 C C . LEU A 1 104 ? 40.855 24.637 -0.415 1.00 82.00 104 LEU A C 1
ATOM 817 O O . LEU A 1 104 ? 40.542 25.097 0.681 1.00 82.00 104 LEU A O 1
ATOM 821 N N . LEU A 1 105 ? 41.566 25.339 -1.304 1.00 79.81 105 LEU A N 1
ATOM 822 C CA . LEU A 1 105 ? 42.005 26.718 -1.066 1.00 79.81 105 LEU A CA 1
ATOM 823 C C . LEU A 1 105 ? 40.824 27.691 -0.982 1.00 79.81 105 LEU A C 1
ATOM 825 O O . LEU A 1 105 ? 40.801 28.538 -0.093 1.00 79.81 105 LEU A O 1
ATOM 829 N N . LEU A 1 106 ? 39.821 27.540 -1.852 1.00 78.44 106 LEU A N 1
ATOM 830 C CA . LEU A 1 106 ? 38.574 28.306 -1.775 1.00 78.44 106 LEU A CA 1
ATOM 831 C C . LEU A 1 106 ? 37.838 28.044 -0.456 1.00 78.44 106 L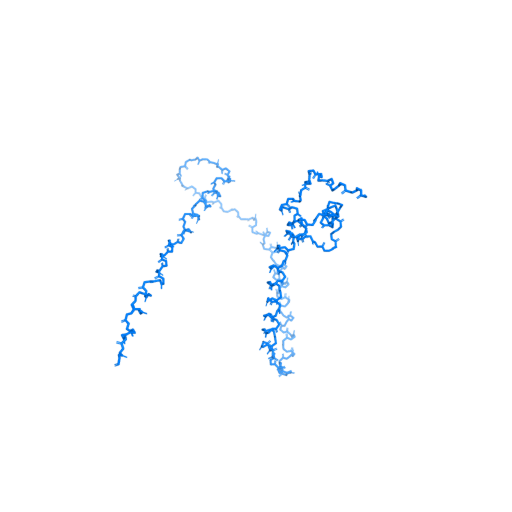EU A C 1
ATOM 833 O O . LEU A 1 106 ? 37.472 28.992 0.231 1.00 78.44 106 LEU A O 1
ATOM 837 N N . ALA A 1 107 ? 37.688 26.780 -0.055 1.00 77.56 107 ALA A N 1
ATOM 838 C CA . ALA A 1 107 ? 37.047 26.421 1.210 1.00 77.56 107 ALA A CA 1
ATOM 839 C C . ALA A 1 107 ? 37.780 27.002 2.434 1.00 77.56 107 ALA A C 1
ATOM 841 O O . ALA A 1 107 ? 37.136 27.451 3.380 1.00 77.56 107 ALA A O 1
ATOM 842 N N . ALA A 1 108 ? 39.115 27.043 2.405 1.00 74.69 108 ALA A N 1
ATOM 843 C CA . ALA A 1 108 ? 39.926 27.624 3.473 1.00 74.69 108 ALA A CA 1
ATOM 844 C C . ALA A 1 108 ? 39.914 29.167 3.485 1.00 74.69 108 ALA A C 1
ATOM 846 O O . ALA A 1 108 ? 40.065 29.769 4.548 1.00 74.69 108 ALA A O 1
ATOM 847 N N . ALA A 1 109 ? 39.714 29.814 2.333 1.00 70.00 109 ALA A N 1
ATOM 848 C CA . ALA A 1 109 ? 39.693 31.273 2.213 1.00 70.00 109 ALA A CA 1
ATOM 849 C C . ALA A 1 109 ? 38.354 31.909 2.637 1.00 70.00 109 ALA A C 1
ATOM 851 O O . ALA A 1 109 ? 38.342 33.037 3.131 1.00 70.00 109 ALA A O 1
ATOM 852 N N . ILE A 1 110 ? 37.234 31.190 2.497 1.00 68.06 110 ILE A N 1
ATOM 853 C CA . ILE A 1 110 ? 35.888 31.663 2.875 1.00 68.06 110 ILE A CA 1
ATOM 854 C C . ILE A 1 110 ? 35.799 32.146 4.341 1.00 68.06 110 ILE A C 1
ATOM 856 O O . ILE A 1 110 ? 35.333 33.267 4.555 1.00 68.06 110 ILE A O 1
ATOM 860 N N . PRO A 1 111 ? 36.255 31.397 5.367 1.00 65.81 111 PRO A N 1
ATOM 861 C CA . PRO A 1 111 ? 36.145 31.853 6.755 1.00 65.81 111 PRO A CA 1
ATOM 862 C C . PRO A 1 111 ? 37.030 33.069 7.082 1.00 65.81 111 PRO A C 1
ATOM 864 O O . PRO A 1 111 ? 36.696 33.821 7.995 1.00 65.81 111 PRO A O 1
ATOM 867 N N . PHE A 1 112 ? 38.123 33.297 6.342 1.00 64.12 112 PHE A N 1
ATOM 868 C CA . PHE A 1 112 ? 38.971 34.484 6.514 1.00 64.12 112 PHE A CA 1
ATOM 869 C C . PHE A 1 112 ? 38.346 35.733 5.884 1.00 64.12 112 PHE A C 1
ATOM 871 O O . PHE A 1 112 ? 38.289 36.771 6.537 1.00 64.12 112 PHE A O 1
ATOM 878 N N . ALA A 1 113 ? 37.781 35.622 4.677 1.00 62.81 113 ALA A N 1
ATOM 879 C CA . ALA A 1 113 ? 37.117 36.745 4.014 1.00 62.81 113 ALA A CA 1
ATOM 880 C C . ALA A 1 113 ? 35.905 37.263 4.813 1.00 62.81 113 ALA A C 1
ATOM 882 O O . ALA A 1 113 ? 35.716 38.467 4.958 1.00 62.81 113 ALA A O 1
ATOM 883 N N . ILE A 1 114 ? 35.109 36.369 5.410 1.00 60.44 114 ILE A N 1
ATOM 884 C CA . ILE A 1 114 ? 33.934 36.757 6.212 1.00 60.44 114 ILE A CA 1
ATOM 885 C C . ILE A 1 114 ? 34.350 37.470 7.516 1.00 60.44 114 ILE A C 1
ATOM 887 O O . ILE A 1 114 ? 33.612 38.318 8.025 1.00 60.44 114 ILE A O 1
ATOM 891 N N . ARG A 1 115 ? 35.549 37.180 8.044 1.00 58.53 115 ARG A N 1
ATOM 892 C CA . ARG A 1 115 ? 36.048 37.806 9.275 1.00 58.53 115 ARG A CA 1
ATOM 893 C C . ARG A 1 115 ? 36.498 39.253 9.063 1.00 58.53 115 ARG A C 1
ATOM 895 O O . ARG A 1 115 ? 36.249 40.079 9.937 1.00 58.53 115 ARG A O 1
ATOM 902 N N . ASP A 1 116 ? 37.052 39.575 7.896 1.00 56.91 116 ASP A N 1
ATOM 903 C CA . ASP A 1 116 ? 37.523 40.931 7.578 1.00 56.91 116 ASP A CA 1
ATOM 904 C C . ASP A 1 116 ? 36.389 41.876 7.125 1.00 56.91 116 ASP A C 1
ATOM 906 O O . ASP A 1 116 ? 36.463 43.086 7.338 1.00 56.91 116 ASP A O 1
ATOM 910 N N . HIS A 1 117 ? 35.280 41.351 6.586 1.00 53.56 117 HIS A N 1
ATOM 911 C CA . HIS A 1 117 ? 34.118 42.168 6.193 1.00 53.56 117 HIS A CA 1
ATOM 912 C C . HIS A 1 117 ? 33.222 42.617 7.364 1.00 53.56 117 HIS A C 1
ATOM 914 O O . HIS A 1 117 ? 32.334 43.444 7.170 1.00 53.56 117 HIS A O 1
ATOM 920 N N . SER A 1 118 ? 33.472 42.145 8.590 1.00 50.88 118 SER A N 1
ATOM 921 C CA . SER A 1 118 ? 32.713 42.559 9.785 1.00 50.88 118 SER A CA 1
ATOM 922 C C . SER A 1 118 ? 33.191 43.892 10.393 1.00 50.88 118 SER A C 1
ATOM 924 O O . SER A 1 118 ? 32.718 44.298 11.451 1.00 50.88 118 SER A O 1
ATOM 926 N N . SER A 1 119 ? 34.129 44.598 9.752 1.00 53.06 119 SER A N 1
ATOM 927 C CA . SER A 1 119 ? 34.598 45.927 10.176 1.00 53.06 119 SER A CA 1
ATOM 928 C C . SER A 1 119 ? 34.641 46.913 9.011 1.00 53.06 119 SER A C 1
ATOM 930 O O . SER A 1 119 ? 35.674 47.478 8.674 1.00 53.06 119 SER A O 1
ATOM 932 N N . SER A 1 120 ? 33.489 47.156 8.394 1.00 45.28 120 SER A N 1
ATOM 933 C CA . SER A 1 120 ? 33.274 48.377 7.621 1.00 45.28 120 SER A CA 1
ATOM 934 C C . SER A 1 120 ? 31.852 48.858 7.865 1.00 45.28 120 SER A C 1
ATOM 936 O O . SER A 1 120 ? 30.894 48.377 7.272 1.00 45.28 120 SER A O 1
ATOM 938 N N . ASN A 1 121 ? 31.731 49.782 8.814 1.00 51.19 121 ASN A N 1
ATOM 939 C CA . ASN A 1 121 ? 30.574 50.648 8.959 1.00 51.19 121 ASN A CA 1
ATOM 940 C C . ASN A 1 121 ? 30.861 51.928 8.158 1.00 51.19 121 ASN A C 1
ATOM 942 O O . ASN A 1 121 ? 31.662 52.742 8.625 1.00 51.19 121 ASN A O 1
ATOM 946 N N . PRO A 1 122 ? 30.250 52.144 6.983 1.00 44.19 122 PRO A N 1
ATOM 947 C CA . PRO A 1 122 ? 30.114 53.475 6.436 1.00 44.19 122 PRO A CA 1
ATOM 948 C C . PRO A 1 122 ? 28.778 54.057 6.908 1.00 44.19 122 PRO A C 1
ATOM 950 O O . PRO A 1 122 ? 27.698 53.685 6.451 1.00 44.19 122 PRO A O 1
ATOM 953 N N . ALA A 1 123 ? 28.878 55.004 7.839 1.00 48.94 123 ALA A N 1
ATOM 954 C CA . ALA A 1 123 ? 27.805 55.927 8.159 1.00 48.94 123 ALA A CA 1
ATOM 955 C C . ALA A 1 123 ? 27.356 56.666 6.883 1.00 48.94 123 ALA A C 1
ATOM 957 O O . ALA A 1 123 ? 28.165 57.326 6.231 1.00 48.94 123 ALA A O 1
ATOM 958 N N . HIS A 1 124 ? 26.063 56.591 6.559 1.00 42.69 124 HIS A N 1
ATOM 959 C CA . HIS A 1 124 ? 25.420 57.445 5.560 1.00 42.69 124 HIS A CA 1
ATOM 960 C C . HIS A 1 124 ? 24.488 58.461 6.250 1.00 42.69 124 HIS A C 1
ATOM 962 O O . HIS A 1 124 ? 23.736 58.077 7.150 1.00 42.69 124 HIS A O 1
ATOM 968 N N . PRO A 1 125 ? 24.521 59.752 5.859 1.00 51.53 125 PRO A N 1
ATOM 969 C CA . PRO A 1 125 ? 23.703 60.801 6.460 1.00 51.53 125 PRO A CA 1
ATOM 970 C C . PRO A 1 125 ? 22.305 60.926 5.815 1.00 51.53 125 PRO A C 1
ATOM 972 O O . PRO A 1 125 ? 22.168 60.970 4.599 1.00 51.53 125 PRO A O 1
ATOM 975 N N . VAL A 1 126 ? 21.295 61.021 6.688 1.00 45.69 126 VAL A N 1
ATOM 976 C CA . VAL A 1 126 ? 20.055 61.835 6.662 1.00 45.69 126 VAL A CA 1
ATOM 977 C C . VAL A 1 126 ? 19.363 62.133 5.315 1.00 45.69 126 VAL A C 1
ATOM 979 O O . VAL A 1 126 ? 19.824 62.982 4.560 1.00 45.69 126 VAL A O 1
ATOM 982 N N . THR A 1 127 ? 18.122 61.649 5.132 1.00 39.44 127 THR A N 1
ATOM 983 C CA . THR A 1 127 ? 16.937 62.510 4.867 1.00 39.44 127 THR A CA 1
ATOM 984 C C . THR A 1 127 ? 15.614 61.777 5.155 1.00 39.44 127 THR A C 1
ATOM 986 O O . THR A 1 127 ? 15.517 60.564 5.018 1.00 39.44 127 THR A O 1
ATOM 989 N N . ALA A 1 128 ? 14.629 62.533 5.640 1.00 46.94 128 ALA A N 1
ATOM 990 C CA . ALA A 1 128 ? 13.411 62.108 6.332 1.00 46.94 128 ALA A CA 1
ATOM 991 C C . ALA A 1 128 ? 12.310 61.483 5.449 1.00 46.94 128 ALA A C 1
ATOM 993 O O . ALA A 1 128 ? 12.100 61.945 4.333 1.00 46.94 128 ALA A O 1
ATOM 994 N N . ALA A 1 129 ? 11.511 60.564 6.016 1.00 41.72 129 ALA A N 1
ATOM 995 C CA . ALA A 1 129 ? 10.084 60.802 6.295 1.00 41.72 129 ALA A CA 1
ATOM 996 C C . ALA A 1 129 ? 9.393 59.597 6.975 1.00 41.72 129 ALA A C 1
ATOM 998 O O . ALA A 1 129 ? 9.467 58.468 6.504 1.00 41.72 129 ALA A O 1
ATOM 999 N N . THR A 1 130 ? 8.633 59.932 8.019 1.00 40.81 130 THR A N 1
ATOM 1000 C CA . THR A 1 130 ? 7.477 59.218 8.587 1.00 40.81 130 THR A CA 1
ATOM 1001 C C . THR A 1 130 ? 7.726 58.089 9.593 1.00 40.81 130 THR A C 1
ATOM 1003 O O . THR A 1 130 ? 8.345 57.062 9.344 1.00 40.81 130 THR A O 1
ATOM 1006 N N . SER A 1 131 ? 7.180 58.359 10.773 1.00 45.28 131 SER A N 1
ATOM 1007 C CA . SER A 1 131 ? 7.205 57.630 12.028 1.00 45.28 131 SER A CA 1
ATOM 1008 C C . SER A 1 131 ? 6.429 56.304 12.020 1.00 45.28 131 SER A C 1
ATOM 1010 O O . SER A 1 131 ? 5.394 56.192 11.368 1.00 45.28 131 SER A O 1
ATOM 1012 N N . GLN A 1 132 ? 6.836 55.441 12.965 1.00 46.22 132 GLN A N 1
ATOM 1013 C CA . GLN A 1 132 ? 6.029 54.462 13.725 1.00 46.22 132 GLN A CA 1
ATOM 1014 C C . GLN A 1 132 ? 5.927 53.009 13.200 1.00 46.22 132 GLN A C 1
ATOM 1016 O O . GLN A 1 132 ? 6.147 52.752 12.025 1.00 46.22 132 GLN A O 1
ATOM 1021 N N . PRO A 1 133 ? 5.684 52.030 14.098 1.00 49.06 133 PRO A N 1
ATOM 1022 C CA . PRO A 1 133 ? 6.712 51.381 14.911 1.00 49.06 133 PRO A CA 1
ATOM 1023 C C . PRO A 1 133 ? 6.766 49.859 14.662 1.00 49.06 133 PRO A C 1
ATOM 1025 O O . PRO A 1 133 ? 5.889 49.276 14.037 1.00 49.06 133 PRO A O 1
ATOM 1028 N N . SER A 1 134 ? 7.807 49.228 15.201 1.00 52.28 134 SER A N 1
ATOM 1029 C CA . SER A 1 134 ? 7.976 47.781 15.396 1.00 52.28 134 SER A CA 1
ATOM 1030 C C . SER A 1 134 ? 6.669 46.979 15.506 1.00 52.28 134 SER A C 1
ATOM 1032 O O . SER A 1 134 ? 5.999 47.057 16.537 1.00 52.28 134 SER A O 1
ATOM 1034 N N . ASN A 1 135 ? 6.380 46.149 14.501 1.00 41.69 135 ASN A N 1
ATOM 1035 C CA . ASN A 1 135 ? 5.510 44.988 14.657 1.00 41.69 135 ASN A CA 1
ATOM 1036 C C . ASN A 1 135 ? 6.364 43.715 14.541 1.00 41.69 135 ASN A C 1
ATOM 1038 O O . ASN A 1 135 ? 7.187 43.624 13.624 1.00 41.69 135 ASN A O 1
ATOM 1042 N N . PRO A 1 136 ? 6.235 42.767 15.486 1.00 50.28 136 PRO A N 1
ATOM 1043 C CA . PRO A 1 136 ? 6.875 41.466 15.375 1.00 50.28 136 PRO A CA 1
ATOM 1044 C C . PRO A 1 136 ? 6.346 40.776 14.117 1.00 50.28 136 PRO A C 1
ATOM 1046 O O . PRO A 1 136 ? 5.176 40.916 13.783 1.00 50.28 136 PRO A O 1
ATOM 1049 N N . ILE A 1 137 ? 7.211 40.051 13.416 1.00 58.59 137 ILE A N 1
ATOM 1050 C CA . ILE A 1 137 ? 6.811 39.123 12.358 1.00 58.59 137 ILE A CA 1
ATOM 1051 C C . ILE A 1 137 ? 5.931 38.065 13.040 1.00 58.59 137 ILE A C 1
ATOM 1053 O O . ILE A 1 137 ? 6.449 37.151 13.678 1.00 58.59 137 ILE A O 1
ATOM 1057 N N . GLY A 1 138 ? 4.620 38.293 13.026 1.00 54.88 138 GLY A N 1
ATOM 1058 C CA . GLY A 1 138 ? 3.597 37.452 13.625 1.00 54.88 138 GLY A CA 1
ATOM 1059 C C . GLY A 1 138 ? 2.842 36.679 12.551 1.00 54.88 138 GLY A C 1
ATOM 1060 O O . GLY A 1 138 ? 2.809 37.064 11.377 1.00 54.88 138 GLY A O 1
ATOM 1061 N N . ASP A 1 139 ? 2.263 35.556 12.965 1.00 57.34 139 ASP A N 1
ATOM 1062 C CA . ASP A 1 139 ? 1.552 34.588 12.127 1.00 57.34 139 ASP A CA 1
ATOM 1063 C C . ASP A 1 139 ? 0.455 35.213 11.235 1.00 57.34 139 ASP A C 1
ATOM 1065 O O . ASP A 1 139 ? 0.028 34.593 10.261 1.00 57.34 139 ASP A O 1
ATOM 1069 N N . GLU A 1 140 ? 0.026 36.453 11.492 1.00 63.66 140 GLU A N 1
ATOM 1070 C CA . GLU A 1 140 ? -0.915 37.188 10.647 1.00 63.66 140 GLU A CA 1
ATOM 1071 C C . GLU A 1 140 ? -0.402 37.459 9.223 1.00 63.66 140 GLU A C 1
ATOM 1073 O O . GLU A 1 140 ? -1.189 37.415 8.278 1.00 63.66 140 GLU A O 1
ATOM 1078 N N . ALA A 1 141 ? 0.905 37.678 9.041 1.00 62.31 141 ALA A N 1
ATOM 1079 C CA . ALA A 1 141 ? 1.480 37.904 7.712 1.00 62.31 141 ALA A CA 1
ATOM 1080 C C . ALA A 1 141 ? 1.519 36.609 6.879 1.00 62.31 141 ALA A C 1
ATOM 1082 O O . ALA A 1 141 ? 1.309 36.639 5.667 1.00 62.31 141 ALA A O 1
ATOM 1083 N N . LEU A 1 142 ? 1.720 35.465 7.543 1.00 65.88 142 LEU A N 1
ATOM 1084 C CA . LEU A 1 142 ? 1.657 34.134 6.933 1.00 65.88 142 LEU A CA 1
ATOM 1085 C C . LEU A 1 142 ? 0.223 33.750 6.544 1.00 65.88 142 LEU A C 1
ATOM 1087 O O . LEU A 1 142 ? 0.004 33.134 5.503 1.00 65.88 142 LEU A O 1
ATOM 1091 N N . LEU A 1 143 ? -0.766 34.119 7.362 1.00 67.69 143 LEU A N 1
ATOM 1092 C CA . LEU A 1 143 ? -2.171 33.814 7.085 1.00 67.69 143 LEU A CA 1
ATOM 1093 C C . LEU A 1 143 ? -2.725 34.616 5.897 1.00 67.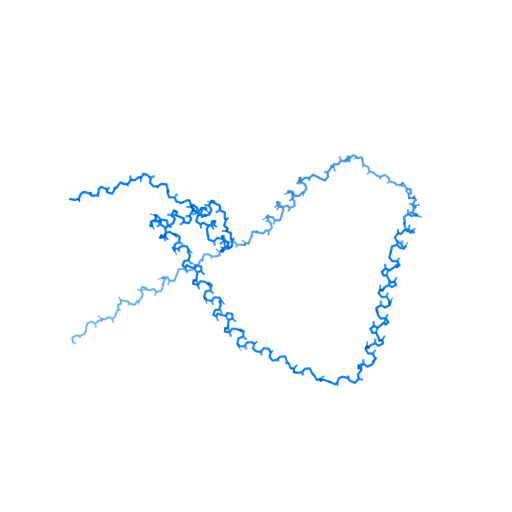69 143 LEU A C 1
ATOM 1095 O O . LEU A 1 143 ? -3.514 34.070 5.121 1.00 67.69 143 LEU A O 1
ATOM 1099 N N . GLU A 1 144 ? -2.279 35.860 5.704 1.00 68.25 144 GLU A N 1
ATOM 1100 C CA . GLU A 1 144 ? -2.659 36.663 4.532 1.00 68.25 144 GLU A CA 1
ATOM 1101 C C . GLU A 1 144 ? -2.091 36.068 3.229 1.00 68.25 144 GLU A C 1
ATOM 1103 O O . GLU A 1 144 ? -2.813 35.932 2.238 1.00 68.25 144 GLU A O 1
ATOM 1108 N N . GLU A 1 145 ? -0.837 35.601 3.242 1.00 65.62 145 GLU A N 1
ATOM 1109 C CA . GLU A 1 145 ? -0.210 34.938 2.088 1.00 65.62 145 GLU A CA 1
ATOM 1110 C C . GLU A 1 145 ? -0.936 33.633 1.700 1.00 65.62 145 GLU A C 1
ATOM 1112 O O . GLU A 1 145 ? -1.184 33.368 0.516 1.00 65.62 145 GLU A O 1
ATOM 1117 N N . VAL A 1 146 ? -1.358 32.833 2.686 1.00 67.06 146 VAL A N 1
ATOM 1118 C CA . VAL A 1 146 ? -2.131 31.600 2.447 1.00 67.06 146 VAL A CA 1
ATOM 1119 C C . VAL A 1 146 ? -3.505 31.9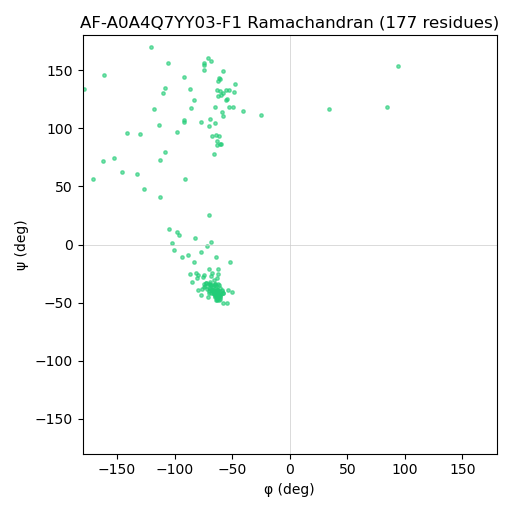10 1.848 1.00 67.06 146 VAL A C 1
ATOM 1121 O O . VAL A 1 146 ? -3.910 31.270 0.873 1.00 67.06 146 VAL A O 1
ATOM 1124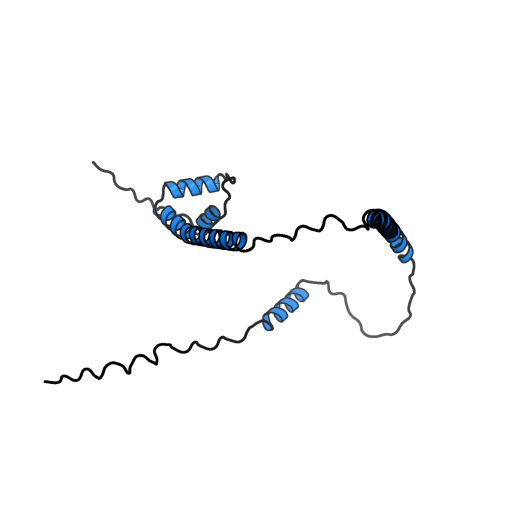 N N . ASN A 1 147 ? -4.218 32.908 2.378 1.00 67.31 147 ASN A N 1
ATOM 1125 C CA . ASN A 1 147 ? -5.532 33.304 1.867 1.00 67.31 147 ASN A CA 1
ATOM 1126 C C . ASN A 1 147 ? -5.459 33.803 0.410 1.00 67.31 147 ASN A C 1
ATOM 1128 O O . ASN A 1 147 ? -6.304 33.465 -0.431 1.00 67.31 147 ASN A O 1
ATOM 1132 N N . GLN A 1 148 ? -4.402 34.547 0.081 1.00 63.28 148 GLN A N 1
ATOM 1133 C CA . GLN A 1 148 ? -4.169 35.042 -1.271 1.00 63.28 148 GLN A CA 1
ATOM 1134 C C . GLN A 1 148 ? -3.802 33.914 -2.253 1.00 63.28 148 GLN A C 1
ATOM 1136 O O . GLN A 1 148 ? -4.240 33.917 -3.408 1.00 63.28 148 GLN A O 1
ATOM 1141 N N . THR A 1 149 ? -3.087 32.889 -1.783 1.00 62.75 149 THR A N 1
ATOM 1142 C CA . THR A 1 149 ? -2.735 31.707 -2.587 1.00 62.75 149 THR A CA 1
ATOM 1143 C C . THR A 1 149 ? -3.956 30.828 -2.891 1.00 62.75 149 THR A C 1
ATOM 1145 O O . THR A 1 149 ? -4.124 30.379 -4.026 1.00 62.75 149 THR A O 1
ATOM 1148 N N . LEU A 1 150 ? -4.870 30.639 -1.932 1.00 59.84 150 LEU A N 1
ATOM 1149 C CA . LEU A 1 150 ? -6.091 29.844 -2.139 1.00 59.84 150 LEU A CA 1
ATOM 1150 C C . LEU A 1 150 ? -7.083 30.508 -3.104 1.00 59.84 150 LEU A C 1
ATOM 1152 O O . LEU A 1 150 ? -7.719 29.821 -3.902 1.00 59.84 150 LEU A O 1
ATOM 1156 N N . SER A 1 151 ? -7.166 31.840 -3.093 1.00 58.25 151 SER A N 1
ATOM 1157 C CA . SER A 1 151 ? -8.074 32.591 -3.974 1.00 58.25 151 SER A CA 1
ATOM 1158 C C . SER A 1 151 ? -7.656 32.556 -5.452 1.00 58.25 151 SER A C 1
ATOM 1160 O O . SER A 1 151 ? -8.489 32.766 -6.333 1.00 58.25 151 SER A O 1
ATOM 1162 N N . SER A 1 152 ? -6.384 32.265 -5.747 1.00 58.62 152 SER A N 1
ATOM 1163 C CA . SER A 1 152 ? -5.861 32.182 -7.121 1.00 58.62 152 SER A CA 1
ATOM 1164 C C . SER A 1 152 ? -5.885 30.770 -7.722 1.00 58.62 152 SER A C 1
ATOM 1166 O O . SER A 1 152 ? -5.701 30.623 -8.929 1.00 58.62 152 SER A O 1
ATOM 1168 N N . SER A 1 153 ? -6.155 29.734 -6.916 1.00 55.16 153 SER A N 1
ATOM 1169 C CA . SER A 1 153 ? -6.112 28.322 -7.334 1.00 55.16 153 SER A CA 1
ATOM 1170 C C . SER A 1 153 ? -7.483 27.645 -7.350 1.00 55.16 153 SER A C 1
ATOM 1172 O O . SER A 1 153 ? -7.613 26.481 -6.974 1.00 55.16 153 SER A O 1
ATOM 1174 N N . ILE A 1 154 ? -8.516 28.346 -7.825 1.00 59.62 154 ILE A N 1
ATOM 1175 C CA . ILE A 1 154 ? -9.781 27.705 -8.205 1.00 59.62 154 ILE A CA 1
ATOM 1176 C C . ILE A 1 154 ? -9.759 27.492 -9.726 1.00 59.62 154 ILE A C 1
ATOM 1178 O O . ILE A 1 154 ? -10.040 28.427 -10.481 1.00 59.62 154 ILE A O 1
ATOM 1182 N N . PRO A 1 155 ? -9.396 26.293 -10.216 1.00 61.00 155 PRO A N 1
ATOM 1183 C CA . PRO A 1 155 ? -9.542 25.968 -11.626 1.00 61.00 155 PRO A CA 1
ATOM 1184 C C . PRO A 1 155 ? -11.020 26.034 -12.037 1.00 61.00 155 PRO A C 1
ATOM 1186 O O . PRO A 1 155 ? -11.917 25.682 -11.271 1.00 61.00 155 PRO A O 1
ATOM 1189 N N . SER A 1 156 ? -11.250 26.516 -13.260 1.00 65.88 156 SER A N 1
ATOM 1190 C CA . SER A 1 156 ? -12.570 26.742 -13.859 1.00 65.88 156 SER A CA 1
ATOM 1191 C C . SER A 1 156 ? -13.507 25.529 -13.685 1.00 65.88 156 SER A C 1
ATOM 1193 O O . SER A 1 156 ? -13.050 24.395 -13.864 1.00 65.88 156 SER A O 1
ATOM 1195 N N . PRO A 1 157 ? -14.800 25.724 -13.352 1.00 65.25 157 PRO A N 1
ATOM 1196 C CA . PRO A 1 157 ? -15.738 24.620 -13.167 1.00 65.25 157 PRO A CA 1
ATOM 1197 C C . PRO A 1 157 ? -15.834 23.773 -14.441 1.00 65.25 157 PRO A C 1
ATOM 1199 O O . PRO A 1 157 ? -16.002 24.296 -15.542 1.00 65.25 157 PRO A O 1
ATOM 1202 N N . MET A 1 158 ? -15.709 22.453 -14.286 1.00 58.94 158 MET A N 1
ATOM 1203 C CA . MET A 1 158 ? -15.748 21.517 -15.406 1.00 58.94 158 MET A CA 1
ATOM 1204 C C . MET A 1 158 ? -17.108 21.571 -16.112 1.00 58.94 158 MET A C 1
ATOM 1206 O O . MET A 1 158 ? -18.158 21.427 -15.486 1.00 58.94 158 MET A O 1
ATOM 1210 N N . GLN A 1 159 ? -17.060 21.761 -17.431 1.00 67.75 159 GLN A N 1
ATOM 1211 C CA . GLN A 1 159 ? -18.194 21.672 -18.347 1.00 67.75 159 GLN A CA 1
ATOM 1212 C C . GLN A 1 159 ? -18.988 20.371 -18.087 1.00 67.75 159 GLN A C 1
ATOM 1214 O O . GLN A 1 159 ? -18.372 19.302 -18.021 1.00 67.75 159 GLN A O 1
ATOM 1219 N N . PRO A 1 160 ? -20.326 20.414 -17.951 1.00 66.50 160 PRO A N 1
ATOM 1220 C CA . PRO A 1 160 ? -21.120 19.204 -17.761 1.00 66.50 160 PRO A CA 1
ATOM 1221 C C . PRO A 1 160 ? -20.961 18.254 -18.957 1.00 66.50 160 PRO A C 1
ATOM 1223 O O . PRO A 1 160 ? -21.056 18.668 -20.114 1.00 66.50 160 PRO A O 1
ATOM 1226 N N . LEU A 1 161 ? -20.708 16.976 -18.659 1.00 59.28 161 LEU A N 1
ATOM 1227 C CA . LEU A 1 161 ? -20.610 15.904 -19.649 1.00 59.28 161 LEU A CA 1
ATOM 1228 C C . LEU A 1 161 ? -21.933 15.794 -20.421 1.00 59.28 161 LEU A C 1
ATOM 1230 O O . LEU A 1 161 ? -23.002 15.694 -19.821 1.00 59.28 161 LEU A O 1
ATOM 1234 N N . ALA A 1 162 ? -21.850 15.795 -21.753 1.00 70.06 162 ALA A N 1
ATOM 1235 C CA . ALA A 1 162 ? -22.992 15.537 -22.622 1.00 70.06 162 ALA A CA 1
ATOM 1236 C C . ALA A 1 162 ? -23.514 14.105 -22.406 1.00 70.06 162 ALA A C 1
ATOM 1238 O O . ALA A 1 162 ? -22.734 13.152 -22.375 1.00 70.06 162 ALA A O 1
ATOM 1239 N N . ASP A 1 163 ? -24.833 13.969 -22.259 1.00 64.31 163 ASP A N 1
ATOM 1240 C CA . ASP A 1 163 ? -25.523 12.698 -22.030 1.00 64.31 163 ASP A CA 1
ATOM 1241 C C . ASP A 1 163 ? -25.367 11.757 -23.249 1.00 64.31 163 ASP A C 1
ATOM 1243 O O . ASP A 1 163 ? -25.832 12.091 -24.346 1.00 64.31 163 ASP A O 1
ATOM 1247 N N . PRO A 1 164 ? -24.743 10.571 -23.099 1.00 62.66 164 PRO A N 1
ATOM 1248 C CA . PRO A 1 164 ? -24.561 9.619 -24.196 1.00 62.66 164 PRO A CA 1
ATOM 1249 C C . PRO A 1 164 ? -25.861 8.916 -24.633 1.00 62.66 164 PRO A C 1
ATOM 1251 O O . PRO A 1 164 ? -25.842 8.121 -25.574 1.00 62.66 164 PRO A O 1
ATOM 1254 N N . THR A 1 165 ? -27.001 9.187 -23.992 1.00 63.66 165 THR A N 1
ATOM 1255 C CA . THR A 1 165 ? -28.271 8.489 -24.262 1.00 63.66 165 THR A CA 1
ATOM 1256 C C . THR A 1 165 ? -29.104 9.136 -25.379 1.00 63.66 165 THR A C 1
ATOM 1258 O O . THR A 1 165 ? -30.045 8.519 -25.883 1.00 63.66 165 THR A O 1
ATOM 1261 N N . ALA A 1 166 ? -28.731 10.330 -25.857 1.00 60.03 166 ALA A N 1
ATOM 1262 C CA . ALA A 1 166 ? -29.491 11.075 -26.871 1.00 60.03 166 ALA A CA 1
ATOM 1263 C C . ALA A 1 166 ? -29.596 10.383 -28.253 1.00 60.03 166 ALA A C 1
ATOM 1265 O O . ALA A 1 166 ? -30.382 10.809 -29.096 1.00 60.03 166 ALA A O 1
ATOM 1266 N N . GLY A 1 167 ? -28.840 9.306 -28.502 1.00 57.81 167 GLY A N 1
ATOM 1267 C CA . GLY A 1 167 ? -28.822 8.596 -29.788 1.00 57.81 167 GLY A CA 1
ATOM 1268 C C . GLY A 1 167 ? -29.651 7.306 -29.877 1.00 57.81 167 GLY A C 1
ATOM 1269 O O . GLY A 1 167 ? -29.710 6.720 -30.956 1.00 57.81 167 GLY A O 1
ATOM 1270 N N . ARG A 1 168 ? -30.271 6.811 -28.793 1.00 53.69 168 ARG A N 1
ATOM 1271 C CA . ARG A 1 168 ? -30.792 5.422 -28.762 1.00 53.69 168 ARG A CA 1
ATOM 1272 C C . ARG A 1 168 ? -32.276 5.232 -29.101 1.00 53.69 168 ARG A C 1
ATOM 1274 O O . ARG A 1 168 ? -32.769 4.116 -28.971 1.00 53.69 168 ARG A O 1
ATOM 1281 N N . PHE A 1 169 ? -32.985 6.261 -29.565 1.00 55.84 169 PHE A N 1
ATOM 1282 C CA . PHE A 1 169 ? -34.436 6.166 -29.804 1.00 55.84 169 PHE A CA 1
ATOM 1283 C C . PHE A 1 169 ? -34.880 5.990 -31.265 1.00 55.84 169 PHE A C 1
ATOM 1285 O O . PHE A 1 169 ? -36.071 5.835 -31.501 1.00 55.84 169 PHE A O 1
ATOM 1292 N N . ASN A 1 170 ? -33.970 5.909 -32.242 1.00 52.19 170 ASN A N 1
ATOM 1293 C CA . ASN A 1 170 ? -34.367 5.827 -33.661 1.00 52.19 170 ASN A CA 1
ATOM 1294 C C . ASN A 1 170 ? -34.232 4.435 -34.309 1.00 52.19 170 ASN A C 1
ATOM 1296 O O . ASN A 1 170 ? -34.306 4.330 -35.530 1.00 52.19 170 ASN A O 1
ATOM 1300 N N . GLN A 1 171 ? -34.049 3.355 -33.538 1.00 49.72 171 GLN A N 1
ATOM 1301 C CA . GLN A 1 171 ? -33.851 2.008 -34.100 1.00 49.72 171 GLN A CA 1
ATOM 1302 C C . GL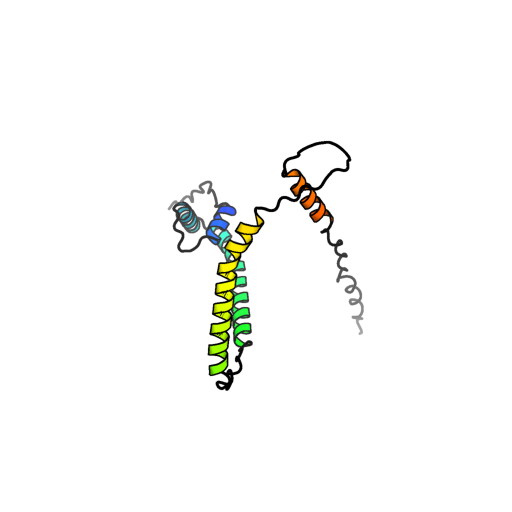N A 1 171 ? -34.821 0.960 -33.537 1.00 49.72 171 GLN A C 1
ATOM 1304 O O . GLN A 1 171 ? -34.428 -0.143 -33.176 1.00 49.72 171 GLN A O 1
ATOM 1309 N N . THR A 1 172 ? -36.109 1.295 -33.493 1.00 49.00 172 THR A N 1
ATOM 1310 C CA . THR A 1 172 ? -37.179 0.309 -33.274 1.00 49.00 172 THR A CA 1
ATOM 1311 C C . THR A 1 172 ? -38.421 0.715 -34.056 1.00 49.00 172 THR A C 1
ATOM 1313 O O . THR A 1 172 ? -39.442 1.020 -33.471 1.00 49.00 172 THR A O 1
ATOM 1316 N N . ASP A 1 173 ? -38.317 0.772 -35.385 1.00 52.44 173 ASP A N 1
ATOM 1317 C CA . ASP A 1 173 ? -39.490 0.755 -36.274 1.00 52.44 173 ASP A CA 1
ATOM 1318 C C . ASP A 1 173 ? -39.071 0.391 -37.706 1.00 52.44 173 ASP A C 1
ATOM 1320 O O . ASP A 1 173 ? -38.981 1.224 -38.602 1.00 52.44 173 ASP A O 1
ATOM 1324 N N . SER A 1 174 ? -38.716 -0.876 -37.929 1.00 54.06 174 SER A N 1
ATOM 1325 C CA . SER A 1 174 ? -38.741 -1.490 -39.272 1.00 54.06 174 SER A CA 1
ATOM 1326 C C . SER A 1 174 ? -38.507 -3.002 -39.211 1.00 54.06 174 SER A C 1
ATOM 1328 O O . SER A 1 174 ? -37.638 -3.551 -39.878 1.00 54.06 174 SER A O 1
ATOM 1330 N N . ILE A 1 175 ? -39.337 -3.719 -38.452 1.00 53.28 175 ILE A N 1
ATOM 1331 C CA . ILE A 1 175 ? -39.636 -5.118 -38.797 1.00 53.28 175 ILE A CA 1
ATOM 1332 C C . ILE A 1 175 ? -41.103 -5.150 -39.211 1.00 53.28 175 ILE A C 1
ATOM 1334 O O . ILE A 1 175 ? -42.000 -5.566 -38.482 1.00 53.28 175 ILE A O 1
ATOM 1338 N N . SER A 1 176 ? -41.332 -4.598 -40.403 1.00 48.69 176 SER A N 1
ATOM 1339 C CA . SER A 1 176 ? -42.601 -4.683 -41.107 1.00 48.69 176 SER A CA 1
ATOM 1340 C C . SER A 1 176 ? -42.798 -6.127 -41.564 1.00 48.69 176 SER A C 1
ATOM 1342 O O . SER A 1 176 ? -42.102 -6.633 -42.445 1.00 48.69 176 SER A O 1
ATOM 1344 N N . ARG A 1 177 ? -43.740 -6.784 -40.889 1.00 47.94 177 ARG A N 1
ATOM 1345 C CA . ARG A 1 177 ? -44.424 -8.025 -41.254 1.00 47.94 177 ARG A CA 1
ATOM 1346 C C . ARG A 1 177 ? -44.759 -8.027 -42.754 1.00 47.94 177 ARG A C 1
ATOM 1348 O O . ARG A 1 177 ? -45.603 -7.248 -43.191 1.00 47.94 177 ARG A O 1
ATOM 1355 N N . LYS A 1 178 ? -44.155 -8.935 -43.524 1.00 48.44 178 LYS A N 1
ATOM 1356 C CA . LYS A 1 178 ? -44.577 -9.239 -44.897 1.00 48.44 178 LYS A CA 1
ATOM 1357 C C . LYS A 1 178 ? -45.020 -10.702 -44.977 1.00 48.44 178 LYS A C 1
ATOM 1359 O O . LYS A 1 178 ? -44.224 -11.593 -44.693 1.00 48.44 178 LYS A O 1
ATOM 1364 N N . ASN A 1 179 ? -46.308 -10.873 -45.286 1.00 44.91 179 ASN A N 1
ATOM 1365 C CA . ASN A 1 179 ? -46.914 -12.105 -45.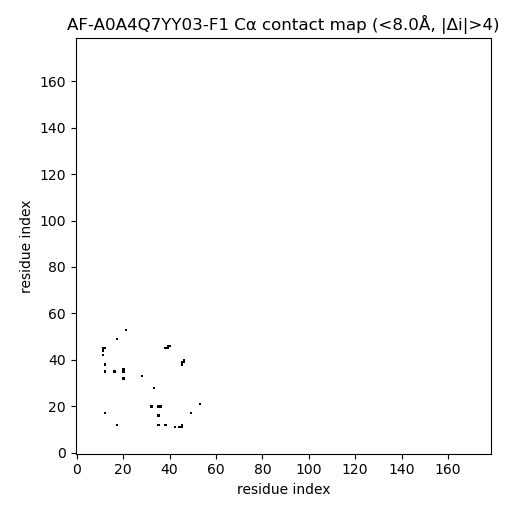799 1.00 44.91 179 ASN A CA 1
ATOM 1366 C C . ASN A 1 179 ? -46.298 -12.487 -47.146 1.00 44.91 179 ASN A C 1
ATOM 1368 O O . ASN A 1 179 ? -46.004 -11.550 -47.929 1.00 44.91 179 ASN A O 1
#

Mean predicted aligned error: 22.98 Å

Radius of gyration: 36.59 Å; Cα contacts (8 Å, |Δi|>4): 18; chains: 1; bounding box: 94×93×70 Å

Foldseek 3Di:
DDDDPPPDVDPADDPVLLVVLVPDDPPDDDVSNVVSVVCCVVPVVNVVVSCVVVVVVVVVVVVVVVVVVVVVVVPPPPVPPDPPDDPCVVVVVVVVVVVVVVVVVVVVVVVVVVVVVVPDDDDDDDDDDDDDDDDPPDCVVVVVVVVVVVVVPDPDDDDDDDDPCPPPDPPPPPPDDDD

Sequence (179 aa):
MSLHTQMSPHIHLTHQQLCDLLIATPEETSPQLERLREHLRDCPACADEFASIRQPLARFHSATTAWAGHNAASRSWTLPPLPASFPFAPFRRRAGWLLATAALLLAAAIPFAIRDHSSSNPAHPVTAATSQPSNPIGDEALLEEVNQTLSSSIPSPMQPLADPTAGRFNQTDSISRKN